Protein AF-A0A356QC57-F1 (afdb_monomer_lite)

pLDDT: mean 71.0, std 15.04, range [30.95, 92.44]

Secondary structure (DSSP, 8-state):
------SSSS-SSHHHHHHHHHHHHHHHHSS--HHHHHHHHHHHHHHHHHHHHHSS-HHHHHHHHHHHHHHHHHHHHHHHHHHHHHHHHHHHTT--SSPPSS--HHHHHHHHHHHHHHHHHHHHHHHHHHHHSPP-HHHHHHHHHHHHHHHHHHHHHHHHHHHHHT-SGGGHHHHHHHHHHHHHHHHHHHHHHHHHHHHTSHHHHHHH-HHHHHHHHHHHHHHHHHHHHHHHHHHHHHHHHHHH---HHHHHT--HHHHHHHHHHHTTHHHHHHHHHHHHHHHHHSTT--TTHHHHHHHHHHHHHHHHHHHHHHHHHHT-

Sequence (320 aa):
EAAEEDGVVRQGLLGALADTLTDIGEQAQAGDSPIDEWSRQLVQGADDLRALHDGADQGEVIRAVADGAVLAFVWSALLVVMIAFGRLVATRRHWPLDLPRDPKAWLLAVHFLRRMLPWTLSFAITLGIGQILPYSPGRAVVLVVAYICLCGRALSVVFETVIAFFSRGHRFPAVQVLQHKALRGLFVIGALIALGDAVNSTRLVELLGAELSGLVSVLANMLAALLSARFIFKFKRPIRHLICNRPYKQRRDASAAVEMIRTLGGLWHIPALLMVGGSLLAIFITVGDVGTALARSIVSASLLVLTLVVTGLLRRQAER

Radius of gyration: 24.11 Å; chains: 1; bounding box: 47×68×71 Å

Foldseek 3Di:
DDDDDDPPPPCPDVVVVVVVVVVLVVLPVVPDPLVVVVVVLVVVLVVLVVCLVVVDDPVLVVVLQVVLVVLLVQLVVQLVVLLVVLVVVCVVVVPPPDQPLDHDLVNLVVVLCSQLVSLVVSLVVSVVVCVVDDDGPSSLVNNLQSQLQSQLSNQLSVVLSVLSVLSHDPLVVLSVVCNVPVSVLSSLLRSLQSQLVSLCDPVNCVVRPLSNSLVSSLVSNLVSLVSQLVSLVVSLVSQLCSQQPDDPVCVVPDDPVNVVSNVCSNVVSVVSNVVSVVSNVCSSSVRRDPPPPVVVVVVVVVVVVVVVVVVVVVVVVVVD

Structure (mmCIF, N/CA/C/O backbone):
data_AF-A0A356QC57-F1
#
_entry.id   AF-A0A356QC57-F1
#
loop_
_atom_site.group_PDB
_atom_site.id
_atom_site.type_symbol
_atom_site.label_atom_id
_atom_site.label_alt_id
_atom_site.label_comp_id
_atom_site.label_asym_id
_atom_site.label_entity_id
_atom_site.label_seq_id
_atom_site.pdbx_PDB_ins_code
_atom_site.Cartn_x
_atom_site.Cartn_y
_atom_site.Cartn_z
_atom_site.occupancy
_atom_site.B_iso_or_equiv
_atom_site.auth_seq_id
_atom_site.auth_comp_id
_atom_site.auth_asym_id
_atom_site.auth_atom_id
_atom_site.pdbx_PDB_model_num
ATOM 1 N N . GLU A 1 1 ? 18.806 39.344 41.991 1.00 33.72 1 GLU A N 1
ATOM 2 C CA . GLU A 1 1 ? 19.627 38.683 40.964 1.00 33.72 1 GLU A CA 1
ATOM 3 C C . GLU A 1 1 ? 18.835 37.485 40.465 1.00 33.72 1 GLU A C 1
ATOM 5 O O . GLU A 1 1 ? 18.778 36.456 41.121 1.00 33.72 1 GLU A O 1
ATOM 10 N N . ALA A 1 2 ? 18.025 37.726 39.438 1.00 35.88 2 ALA A N 1
ATOM 11 C CA . ALA A 1 2 ? 17.086 36.774 38.863 1.00 35.88 2 ALA A CA 1
ATOM 12 C C . ALA A 1 2 ? 16.853 37.199 37.412 1.00 35.88 2 ALA A C 1
ATOM 14 O O . ALA A 1 2 ? 16.363 38.308 37.209 1.00 35.88 2 ALA A O 1
ATOM 15 N N . ALA A 1 3 ? 17.254 36.345 36.467 1.00 34.06 3 ALA A N 1
ATOM 16 C CA . ALA A 1 3 ? 16.754 36.189 35.095 1.00 34.06 3 ALA A CA 1
ATOM 17 C C . ALA A 1 3 ? 17.885 35.642 34.210 1.00 34.06 3 ALA A C 1
ATOM 19 O O . ALA A 1 3 ? 18.819 36.380 33.932 1.00 34.06 3 ALA A O 1
ATOM 20 N N . GLU A 1 4 ? 17.788 34.371 33.804 1.00 32.09 4 GLU A N 1
ATOM 21 C CA . GLU A 1 4 ? 18.109 33.863 32.453 1.00 32.09 4 GLU A CA 1
ATOM 22 C C . GLU A 1 4 ? 18.064 32.323 32.440 1.00 32.09 4 GLU A C 1
ATOM 24 O O . GLU A 1 4 ? 19.074 31.638 32.357 1.00 32.09 4 GLU A O 1
ATOM 29 N N . GLU A 1 5 ? 16.855 31.764 32.505 1.00 34.06 5 GLU A N 1
ATOM 30 C CA . GLU A 1 5 ? 16.578 30.391 32.063 1.00 34.06 5 GLU A CA 1
ATOM 31 C C . GLU A 1 5 ? 15.194 30.372 31.400 1.00 34.06 5 GLU A C 1
ATOM 33 O O . GLU A 1 5 ? 14.209 29.990 32.017 1.00 34.06 5 GLU A O 1
ATOM 38 N N . ASP A 1 6 ? 15.089 30.850 30.155 1.00 31.41 6 ASP A N 1
ATOM 39 C CA . ASP A 1 6 ? 13.831 30.746 29.388 1.00 31.41 6 ASP A CA 1
ATOM 40 C C . ASP A 1 6 ? 14.042 30.640 27.858 1.00 31.41 6 ASP A C 1
ATOM 42 O O . ASP A 1 6 ? 13.207 31.041 27.048 1.00 31.41 6 ASP A O 1
ATOM 46 N N . GLY A 1 7 ? 15.183 30.084 27.430 1.00 30.95 7 GLY A N 1
ATOM 47 C CA . GLY A 1 7 ? 15.612 30.119 26.025 1.00 30.95 7 GLY A CA 1
ATOM 48 C C . GLY A 1 7 ? 15.340 28.886 25.149 1.00 30.95 7 GLY A C 1
ATOM 49 O O . GLY A 1 7 ? 15.559 28.975 23.947 1.00 30.95 7 GLY A O 1
ATOM 50 N N . VAL A 1 8 ? 14.912 27.727 25.676 1.00 38.19 8 VAL A N 1
ATOM 51 C CA . VAL A 1 8 ? 15.140 26.447 24.943 1.00 38.19 8 VAL A CA 1
ATOM 52 C C . VAL A 1 8 ? 13.885 25.622 24.586 1.00 38.19 8 VAL A C 1
ATOM 54 O O . VAL A 1 8 ? 13.999 24.611 23.903 1.00 38.19 8 VAL A O 1
ATOM 57 N N . VAL A 1 9 ? 12.651 26.023 24.930 1.00 39.28 9 VAL A N 1
ATOM 58 C CA . VAL A 1 9 ? 11.489 25.090 24.821 1.00 39.28 9 VAL A CA 1
ATOM 59 C C . VAL A 1 9 ? 10.406 25.464 23.784 1.00 39.28 9 VAL A C 1
ATOM 61 O O . VAL A 1 9 ? 9.376 24.803 23.703 1.00 39.28 9 VAL A O 1
ATOM 64 N N . ARG A 1 10 ? 10.603 26.456 22.901 1.00 38.78 10 ARG A N 1
ATOM 65 C CA . ARG A 1 10 ? 9.573 26.838 21.891 1.00 38.78 10 ARG A CA 1
ATOM 66 C C . ARG A 1 10 ? 9.891 26.544 20.420 1.00 38.78 10 ARG A C 1
ATOM 68 O O . ARG A 1 10 ? 9.138 26.967 19.549 1.00 38.78 10 ARG A O 1
ATOM 75 N N . GLN A 1 11 ? 10.915 25.744 20.131 1.00 46.66 11 GLN A N 1
ATOM 76 C CA . GLN A 1 11 ? 11.303 25.370 18.762 1.00 46.66 11 GLN A CA 1
ATOM 77 C C . GLN A 1 11 ? 11.049 23.881 18.472 1.00 46.66 11 GLN A C 1
ATOM 79 O O . GLN A 1 11 ? 11.920 23.144 18.026 1.00 46.66 11 GLN A O 1
ATOM 84 N N . GLY A 1 12 ? 9.841 23.401 18.764 1.00 51.66 12 GLY A N 1
ATOM 85 C CA . GLY A 1 12 ? 9.441 22.022 18.487 1.00 51.66 12 GLY A CA 1
ATOM 86 C C . GLY A 1 12 ? 8.056 22.005 17.862 1.00 51.66 12 GLY A C 1
ATOM 87 O O . GLY A 1 12 ? 7.113 22.522 18.450 1.00 51.66 12 GLY A O 1
ATOM 88 N N . LEU A 1 13 ? 7.927 21.430 16.668 1.00 42.91 13 LEU A N 1
ATOM 89 C CA . LEU A 1 13 ? 6.698 21.292 15.867 1.00 42.91 13 LEU A CA 1
ATOM 90 C C . LEU A 1 13 ? 6.152 22.567 15.207 1.00 42.91 13 LEU A C 1
ATOM 92 O O . LEU A 1 13 ? 5.930 22.529 14.004 1.00 42.91 13 LEU A O 1
ATOM 96 N N . LEU A 1 14 ? 5.955 23.683 15.915 1.00 43.06 14 LEU A N 1
ATOM 97 C CA . LEU A 1 14 ? 5.419 24.901 15.276 1.00 43.06 14 LEU A CA 1
ATOM 98 C C . LEU A 1 14 ? 6.465 25.643 14.438 1.00 43.06 14 LEU A C 1
ATOM 100 O O . LEU A 1 14 ? 6.129 26.117 13.361 1.00 43.06 14 LEU A O 1
ATOM 104 N N . GLY A 1 15 ? 7.726 25.665 14.881 1.00 47.19 15 GLY A N 1
ATOM 105 C CA . GLY A 1 15 ? 8.843 26.176 14.077 1.00 47.19 15 GLY A CA 1
ATOM 106 C C . GLY A 1 15 ? 9.101 25.313 12.840 1.00 47.19 15 GLY A C 1
ATOM 107 O O . GLY A 1 15 ? 9.235 25.840 11.752 1.00 47.19 15 GLY A O 1
ATOM 108 N N . ALA A 1 16 ? 9.027 23.984 12.979 1.00 55.81 16 ALA A N 1
ATOM 109 C CA . ALA A 1 16 ? 9.169 23.071 11.843 1.00 55.81 16 ALA A CA 1
ATOM 110 C C . ALA A 1 16 ? 8.008 23.196 10.838 1.00 55.81 16 ALA A C 1
ATOM 112 O O . ALA A 1 16 ? 8.230 23.107 9.639 1.00 55.81 16 ALA A O 1
ATOM 113 N N . LEU A 1 17 ? 6.775 23.429 11.311 1.00 39.28 17 LEU A N 1
ATOM 114 C CA . LEU A 1 17 ? 5.635 23.706 10.433 1.00 39.28 17 LEU A CA 1
ATOM 115 C C . LEU A 1 17 ? 5.740 25.090 9.777 1.00 39.28 17 LEU A C 1
ATOM 117 O O . LEU A 1 17 ? 5.430 25.213 8.598 1.00 39.28 17 LEU A O 1
ATOM 121 N N . ALA A 1 18 ? 6.194 26.113 10.505 1.00 53.28 18 ALA A N 1
ATOM 122 C CA . ALA A 1 18 ? 6.400 27.457 9.968 1.00 53.28 18 ALA A CA 1
ATOM 123 C C . ALA A 1 18 ? 7.516 27.489 8.917 1.00 53.28 18 ALA A C 1
ATOM 125 O O . ALA A 1 18 ? 7.313 28.088 7.866 1.00 53.28 18 ALA A O 1
ATOM 126 N N . ASP A 1 19 ? 8.622 26.779 9.142 1.00 51.16 19 ASP A N 1
ATOM 127 C CA . ASP A 1 19 ? 9.688 26.623 8.152 1.00 51.16 19 ASP A CA 1
ATOM 128 C C . ASP A 1 19 ? 9.159 25.890 6.920 1.00 51.16 19 ASP A C 1
ATOM 130 O O . ASP A 1 19 ? 9.299 26.409 5.824 1.00 51.16 19 ASP A O 1
ATOM 134 N N . THR A 1 20 ? 8.422 24.778 7.070 1.00 54.00 20 THR A N 1
ATOM 135 C CA . THR A 1 20 ? 7.829 24.099 5.899 1.00 54.00 20 THR A CA 1
ATOM 136 C C . THR A 1 20 ? 6.822 24.967 5.142 1.00 54.00 20 THR A C 1
ATOM 138 O O . THR A 1 20 ? 6.737 24.875 3.926 1.00 54.00 20 THR A O 1
ATOM 141 N N . LEU A 1 21 ? 6.054 25.816 5.832 1.00 50.16 21 LEU A N 1
ATOM 142 C CA . LEU A 1 21 ? 5.109 26.736 5.190 1.00 50.16 21 LEU A CA 1
ATOM 143 C C . LEU A 1 21 ? 5.824 27.904 4.499 1.00 50.16 21 LEU A C 1
ATOM 145 O O . LEU A 1 21 ? 5.321 28.404 3.496 1.00 50.16 21 LEU A O 1
ATOM 149 N N . THR A 1 22 ? 6.978 28.319 5.023 1.00 61.94 22 THR A N 1
ATOM 150 C CA . THR A 1 22 ? 7.818 29.379 4.451 1.00 61.94 22 THR A CA 1
ATOM 151 C C . THR A 1 22 ? 8.579 28.863 3.234 1.00 61.94 22 THR A C 1
ATOM 153 O O . THR A 1 22 ? 8.559 29.527 2.210 1.00 61.94 22 THR A O 1
ATOM 156 N N . ASP A 1 23 ? 9.115 27.643 3.287 1.00 53.03 23 ASP A N 1
ATOM 157 C CA . ASP A 1 23 ? 9.795 26.967 2.170 1.00 53.03 23 ASP A CA 1
ATOM 158 C C . ASP A 1 23 ? 8.828 26.725 0.991 1.00 53.03 23 ASP A C 1
ATOM 160 O O . ASP A 1 23 ? 9.143 26.977 -0.171 1.00 53.03 23 ASP A O 1
ATOM 164 N N . ILE A 1 24 ? 7.580 26.336 1.302 1.00 52.41 24 ILE A N 1
ATOM 165 C CA . ILE A 1 24 ? 6.477 26.241 0.328 1.00 52.41 24 ILE A CA 1
ATOM 166 C C . ILE A 1 24 ? 6.131 27.621 -0.259 1.00 52.41 24 ILE A C 1
ATOM 168 O O . ILE A 1 24 ? 5.797 27.727 -1.441 1.00 52.41 24 ILE A O 1
ATOM 172 N N . GLY A 1 25 ? 6.187 28.674 0.561 1.00 53.84 25 GLY A N 1
ATOM 173 C CA . GLY A 1 25 ? 5.954 30.054 0.140 1.00 53.84 25 GLY A CA 1
ATOM 174 C C . GLY A 1 25 ? 7.055 30.584 -0.779 1.00 53.84 25 GLY A C 1
ATOM 175 O O . GLY A 1 25 ? 6.743 31.163 -1.815 1.00 53.84 25 GLY A O 1
ATOM 176 N N . GLU A 1 26 ? 8.322 30.332 -0.450 1.00 58.12 26 GLU A N 1
ATOM 177 C CA . GLU A 1 26 ? 9.484 30.741 -1.244 1.00 58.12 26 GLU A CA 1
ATOM 178 C C . GLU A 1 26 ? 9.567 29.976 -2.571 1.00 58.12 26 GLU A C 1
ATOM 180 O O . GLU A 1 26 ? 9.798 30.600 -3.606 1.00 58.12 26 GLU A O 1
ATOM 185 N N . GLN A 1 27 ? 9.267 28.670 -2.596 1.00 51.53 27 GLN A N 1
ATOM 186 C CA . GLN A 1 27 ? 9.167 27.902 -3.848 1.00 51.53 27 GLN A CA 1
ATOM 187 C C . GLN A 1 27 ? 8.028 28.387 -4.750 1.00 51.53 27 GLN A C 1
ATOM 189 O O . GLN A 1 27 ? 8.195 28.455 -5.965 1.00 51.53 27 GLN A O 1
ATOM 194 N N . ALA A 1 28 ? 6.893 28.798 -4.178 1.00 52.28 28 ALA A N 1
ATOM 195 C CA . ALA A 1 28 ? 5.810 29.415 -4.944 1.00 52.28 28 ALA A CA 1
ATOM 196 C C . ALA A 1 28 ? 6.172 30.815 -5.484 1.00 52.28 28 ALA A C 1
ATOM 198 O O . ALA A 1 28 ? 5.536 31.297 -6.423 1.00 52.28 28 ALA A O 1
ATOM 199 N N . GLN A 1 29 ? 7.179 31.471 -4.899 1.00 51.25 29 GLN A N 1
ATOM 200 C CA . GLN A 1 29 ? 7.614 32.829 -5.232 1.00 51.25 29 GLN A CA 1
ATOM 201 C C . GLN A 1 29 ? 8.870 32.860 -6.128 1.00 51.25 29 GLN A C 1
ATOM 203 O O . GLN A 1 29 ? 9.184 33.910 -6.687 1.00 51.25 29 GLN A O 1
ATOM 208 N N . ALA A 1 30 ? 9.539 31.713 -6.322 1.00 53.69 30 ALA A N 1
ATOM 209 C CA . ALA A 1 30 ? 10.764 31.547 -7.112 1.00 53.69 30 ALA A CA 1
ATOM 210 C C . ALA A 1 30 ? 10.579 31.619 -8.645 1.00 53.69 30 ALA A C 1
ATOM 212 O O . ALA A 1 30 ? 11.561 31.603 -9.381 1.00 53.69 30 ALA A O 1
ATOM 213 N N . GLY A 1 31 ? 9.353 31.781 -9.147 1.00 46.59 31 GLY A N 1
ATOM 214 C CA . GLY A 1 31 ? 9.113 32.274 -10.509 1.00 46.59 31 GLY A CA 1
ATOM 215 C C . GLY A 1 31 ? 9.189 31.261 -11.657 1.00 46.59 31 GLY A C 1
ATOM 216 O O . GLY A 1 31 ? 8.798 31.634 -12.760 1.00 46.59 31 GLY A O 1
ATOM 217 N N . ASP A 1 32 ? 9.584 30.004 -11.430 1.00 55.75 32 ASP A N 1
ATOM 218 C CA . ASP A 1 32 ? 9.266 28.919 -12.369 1.00 55.75 32 ASP A CA 1
ATOM 219 C C . ASP A 1 32 ? 7.840 28.442 -12.083 1.00 55.75 32 ASP A C 1
ATOM 221 O O . ASP A 1 32 ? 7.506 28.017 -10.975 1.00 55.75 32 ASP A O 1
ATOM 225 N N . SER A 1 33 ? 6.952 28.580 -13.067 1.00 60.19 33 SER A N 1
ATOM 226 C CA . SER A 1 33 ? 5.564 28.168 -12.900 1.00 60.19 33 SER A CA 1
ATOM 227 C C . SER A 1 33 ? 5.519 26.649 -12.705 1.00 60.19 33 SER A C 1
ATOM 229 O O . SER A 1 33 ? 6.011 25.924 -13.571 1.00 60.19 33 SER A O 1
ATOM 231 N N . PRO A 1 34 ? 4.867 26.124 -11.648 1.00 64.19 34 PRO A N 1
ATOM 232 C CA . PRO A 1 34 ? 4.708 24.681 -11.465 1.00 64.19 34 PRO A CA 1
ATOM 233 C C . PRO A 1 34 ? 4.130 23.990 -12.708 1.00 64.19 34 PRO A C 1
ATOM 235 O O . PRO A 1 34 ? 4.444 22.840 -12.988 1.00 64.19 34 PRO A O 1
ATOM 238 N N . ILE A 1 35 ? 3.312 24.701 -13.496 1.00 66.81 35 ILE A N 1
ATOM 239 C CA . ILE A 1 35 ? 2.723 24.173 -14.732 1.00 66.81 35 ILE A CA 1
ATOM 240 C C . ILE A 1 35 ? 3.764 23.894 -15.828 1.00 66.81 35 ILE A C 1
ATOM 242 O O . ILE A 1 35 ? 3.588 22.951 -16.601 1.00 66.81 35 ILE A O 1
ATOM 246 N N . ASP A 1 36 ? 4.836 24.685 -15.883 1.00 69.44 36 ASP A N 1
ATOM 247 C CA . ASP A 1 36 ? 5.878 24.569 -16.902 1.00 69.44 36 ASP A CA 1
ATOM 248 C C . ASP A 1 36 ? 6.776 23.371 -16.593 1.00 69.44 36 ASP A C 1
ATOM 250 O O . ASP A 1 36 ? 7.099 22.592 -17.492 1.00 69.44 36 ASP A O 1
ATOM 254 N N . GLU A 1 37 ? 7.065 23.143 -15.311 1.00 68.94 37 GLU A N 1
ATOM 255 C CA . GLU A 1 37 ? 7.805 21.966 -14.860 1.00 68.94 37 GLU A CA 1
ATOM 256 C C . GLU A 1 37 ? 6.998 20.676 -15.075 1.00 68.94 37 GLU A C 1
ATOM 258 O O . GLU A 1 37 ? 7.519 19.695 -15.599 1.00 68.94 37 GLU A O 1
ATOM 263 N N . TRP A 1 38 ? 5.686 20.691 -14.810 1.00 75.19 38 TRP A N 1
ATOM 264 C CA . TRP A 1 38 ? 4.795 19.574 -15.153 1.00 75.19 38 TRP A CA 1
ATOM 265 C C . TRP A 1 38 ? 4.764 19.284 -16.658 1.00 75.19 38 TRP A C 1
ATOM 267 O O . TRP A 1 38 ? 4.788 18.122 -17.067 1.00 75.19 38 TRP A O 1
ATOM 277 N N . SER A 1 39 ? 4.710 20.326 -17.491 1.00 76.56 39 SER A N 1
ATOM 278 C CA . SER A 1 39 ? 4.770 20.183 -18.947 1.00 76.56 39 SER A CA 1
ATOM 279 C C . SER A 1 39 ? 6.096 19.561 -19.383 1.00 76.56 39 SER A C 1
ATOM 281 O O . SER A 1 39 ? 6.105 18.627 -20.186 1.00 76.56 39 SER A O 1
ATOM 283 N N . ARG A 1 40 ? 7.216 20.042 -18.834 1.00 78.06 40 ARG A N 1
ATOM 284 C CA . ARG A 1 40 ? 8.549 19.505 -19.115 1.00 78.06 40 ARG A CA 1
ATOM 285 C C . ARG A 1 40 ? 8.654 18.039 -18.703 1.00 78.06 40 ARG A C 1
ATOM 287 O O . ARG A 1 40 ? 9.034 17.224 -19.542 1.00 78.06 40 ARG A O 1
ATOM 294 N N . GLN A 1 41 ? 8.251 17.701 -17.481 1.00 77.62 41 GLN A N 1
ATOM 295 C CA . GLN A 1 41 ? 8.322 16.337 -16.967 1.00 77.62 41 GLN A CA 1
ATOM 296 C C . GLN A 1 41 ? 7.472 15.379 -17.811 1.00 77.62 41 GLN A C 1
ATOM 298 O O . GLN A 1 41 ? 7.931 14.297 -18.164 1.00 77.62 41 GLN A O 1
ATOM 303 N N . LEU A 1 42 ? 6.262 15.793 -18.213 1.00 81.94 42 LEU A N 1
ATOM 304 C CA . LEU A 1 42 ? 5.385 15.010 -19.093 1.00 81.94 42 LEU A CA 1
ATOM 305 C C . LEU A 1 42 ? 5.993 14.763 -20.477 1.00 81.94 42 LEU A C 1
ATOM 307 O O . LEU A 1 42 ? 5.875 13.653 -20.998 1.00 81.94 42 LEU A O 1
ATOM 311 N N . VAL A 1 43 ? 6.618 15.777 -21.081 1.00 84.56 43 VAL A N 1
ATOM 312 C CA . VAL A 1 43 ? 7.271 15.641 -22.391 1.00 84.56 43 VAL A CA 1
ATOM 313 C C . VAL A 1 43 ? 8.491 14.727 -22.284 1.00 84.56 43 VAL A C 1
ATOM 315 O O . VAL A 1 43 ? 8.597 13.776 -23.053 1.00 84.56 43 VAL A O 1
ATOM 318 N N . GLN A 1 44 ? 9.354 14.952 -21.293 1.00 83.12 44 GLN A N 1
ATOM 319 C CA . GLN A 1 44 ? 10.563 14.152 -21.087 1.00 83.12 44 GLN A CA 1
ATOM 320 C C . GLN A 1 44 ? 10.238 12.695 -20.752 1.00 83.12 44 GLN A C 1
ATOM 322 O O . GLN A 1 44 ? 10.782 11.789 -21.373 1.00 83.12 44 GLN A O 1
ATOM 327 N N . GLY A 1 45 ? 9.281 12.442 -19.856 1.00 78.44 45 GLY A N 1
ATOM 328 C CA . GLY A 1 45 ? 8.844 11.079 -19.559 1.00 78.44 45 GLY A CA 1
ATOM 329 C C . GLY A 1 45 ? 8.169 10.384 -20.750 1.00 78.44 45 GLY A C 1
ATOM 330 O O . GLY A 1 45 ? 8.272 9.165 -20.891 1.00 78.44 45 GLY A O 1
ATOM 331 N N . ALA A 1 46 ? 7.502 11.130 -21.641 1.00 80.38 46 ALA A N 1
ATOM 332 C CA . ALA A 1 46 ? 6.973 10.570 -22.885 1.00 80.38 46 ALA A CA 1
ATOM 333 C C . ALA A 1 46 ? 8.088 10.197 -23.874 1.00 80.38 46 ALA A C 1
ATOM 335 O O . ALA A 1 46 ? 7.963 9.189 -24.572 1.00 80.38 46 ALA A O 1
ATOM 336 N N . ASP A 1 47 ? 9.166 10.977 -23.924 1.00 83.19 47 ASP A N 1
ATOM 337 C CA . ASP A 1 47 ? 10.333 10.683 -24.753 1.00 83.19 47 ASP A CA 1
ATOM 338 C C . ASP A 1 47 ? 11.145 9.502 -24.194 1.00 83.19 47 ASP A C 1
ATOM 340 O O . ASP A 1 47 ? 11.504 8.615 -24.969 1.00 83.19 47 ASP A O 1
ATOM 344 N N . ASP A 1 48 ? 11.311 9.392 -22.871 1.00 81.06 48 ASP A N 1
ATOM 345 C CA . ASP A 1 48 ? 11.896 8.214 -22.205 1.00 81.06 48 ASP A CA 1
ATOM 346 C C . ASP A 1 48 ? 11.103 6.935 -22.527 1.00 81.06 48 ASP A C 1
ATOM 348 O O . ASP A 1 48 ? 11.674 5.895 -22.864 1.00 81.06 48 ASP A O 1
ATOM 352 N N . LEU A 1 49 ? 9.766 7.009 -22.492 1.00 81.25 49 LEU A N 1
ATOM 353 C CA . LEU A 1 49 ? 8.897 5.880 -22.832 1.00 81.25 49 LEU A CA 1
ATOM 354 C C . LEU A 1 49 ? 9.032 5.460 -24.305 1.00 81.25 49 LEU A C 1
ATOM 356 O O . LEU A 1 49 ? 8.988 4.266 -24.608 1.00 81.25 49 LEU A O 1
ATOM 360 N N . ARG A 1 50 ? 9.189 6.423 -25.222 1.00 81.69 50 ARG A N 1
ATOM 361 C CA . ARG A 1 50 ? 9.431 6.145 -26.647 1.00 81.69 50 ARG A CA 1
ATOM 362 C C . ARG A 1 50 ? 10.807 5.532 -26.862 1.00 81.69 50 ARG A C 1
ATOM 364 O O . ARG A 1 50 ? 10.901 4.522 -27.545 1.00 81.69 50 ARG A O 1
ATOM 371 N N . ALA A 1 51 ? 11.841 6.066 -26.219 1.00 79.94 51 ALA A N 1
ATOM 372 C CA . ALA A 1 51 ? 13.193 5.522 -26.294 1.00 79.94 51 ALA A CA 1
ATOM 373 C C . ALA A 1 51 ? 13.256 4.070 -25.787 1.00 79.94 51 ALA A C 1
ATOM 375 O O . ALA A 1 51 ? 13.897 3.223 -26.410 1.00 79.94 51 ALA A O 1
ATOM 376 N N . LEU A 1 52 ? 12.530 3.757 -24.708 1.00 77.25 52 LEU A N 1
ATOM 377 C CA . LEU A 1 52 ? 12.369 2.388 -24.210 1.00 77.25 52 LEU A CA 1
ATOM 378 C C . LEU A 1 52 ? 11.632 1.475 -25.193 1.00 77.25 52 LEU A C 1
ATOM 380 O O . LEU A 1 52 ? 11.933 0.287 -25.257 1.00 77.25 52 LEU A O 1
ATOM 384 N N . HIS A 1 53 ? 10.661 1.999 -25.942 1.00 78.44 53 HIS A N 1
ATOM 385 C CA . HIS A 1 53 ? 9.934 1.228 -26.948 1.00 78.44 53 HIS A CA 1
ATOM 386 C C . HIS A 1 53 ? 10.779 0.964 -28.200 1.00 78.44 53 HIS A C 1
ATOM 388 O O . HIS A 1 53 ? 10.792 -0.159 -28.697 1.00 78.44 53 HIS A O 1
ATOM 394 N N . ASP A 1 54 ? 11.505 1.977 -28.674 1.00 78.94 54 ASP A N 1
ATOM 395 C CA . ASP A 1 54 ? 12.280 1.929 -29.916 1.00 78.94 54 ASP A CA 1
ATOM 396 C C . ASP A 1 54 ? 13.612 1.178 -29.752 1.00 78.94 54 ASP A C 1
ATOM 398 O O . ASP A 1 54 ? 14.095 0.548 -30.692 1.00 78.94 54 ASP A O 1
ATOM 402 N N . GLY A 1 55 ? 14.214 1.223 -28.557 1.00 66.06 55 GLY A N 1
ATOM 403 C CA . GLY A 1 55 ? 15.465 0.528 -28.240 1.00 66.06 55 GLY A CA 1
ATOM 404 C C . GLY A 1 55 ? 15.296 -0.940 -27.838 1.00 66.06 55 GLY A C 1
ATOM 405 O O . GLY A 1 55 ? 16.289 -1.663 -27.752 1.00 66.06 55 GLY A O 1
ATOM 406 N N . ALA A 1 56 ? 14.069 -1.393 -27.578 1.00 69.94 56 ALA A N 1
ATOM 407 C CA . ALA A 1 56 ? 13.820 -2.750 -27.117 1.00 69.94 56 ALA A CA 1
ATOM 408 C C . ALA A 1 56 ? 13.646 -3.712 -28.299 1.00 69.94 56 ALA A C 1
ATOM 410 O O . ALA A 1 56 ? 12.626 -3.698 -28.990 1.00 69.94 56 ALA A O 1
ATOM 411 N N . ASP A 1 57 ? 14.626 -4.597 -28.505 1.00 77.50 57 ASP A N 1
ATOM 412 C CA . ASP A 1 57 ? 14.492 -5.669 -29.488 1.00 77.50 57 ASP A CA 1
ATOM 413 C C . ASP A 1 57 ? 13.286 -6.553 -29.135 1.00 77.50 57 ASP A C 1
ATOM 415 O O . ASP A 1 57 ? 13.105 -6.989 -27.991 1.00 77.50 57 ASP A O 1
ATOM 419 N N . GLN A 1 58 ? 12.441 -6.838 -30.126 1.00 75.00 58 GLN A N 1
ATOM 420 C CA . GLN A 1 58 ? 11.179 -7.546 -29.919 1.00 75.00 58 GLN A CA 1
ATOM 421 C C . GLN A 1 58 ? 11.416 -8.933 -29.292 1.00 75.00 58 GLN A C 1
ATOM 423 O O . GLN A 1 58 ? 10.608 -9.401 -28.485 1.00 75.00 58 GLN A O 1
ATOM 428 N N . GLY A 1 59 ? 12.553 -9.570 -29.602 1.00 75.62 59 GLY A N 1
ATOM 429 C CA . GLY A 1 59 ? 12.978 -10.830 -28.991 1.00 75.62 59 GLY A CA 1
ATOM 430 C C . GLY A 1 59 ? 13.315 -10.712 -27.500 1.00 75.62 59 GLY A C 1
ATOM 431 O O . GLY A 1 59 ? 12.946 -11.588 -26.713 1.00 75.62 59 GLY A O 1
ATOM 432 N N . GLU A 1 60 ? 13.958 -9.620 -27.088 1.00 80.12 60 GLU A N 1
ATOM 433 C CA . GLU A 1 60 ? 14.316 -9.357 -25.693 1.00 80.12 60 GLU A CA 1
ATOM 434 C C . GLU A 1 60 ? 13.080 -9.025 -24.845 1.00 80.12 60 GLU A C 1
ATOM 436 O O . GLU A 1 60 ? 12.924 -9.572 -23.750 1.00 80.12 60 GLU A O 1
ATOM 441 N N . VAL A 1 61 ? 12.135 -8.244 -25.385 1.00 80.06 61 VAL A N 1
ATOM 442 C CA . VAL A 1 61 ? 10.848 -7.957 -24.726 1.00 80.06 61 VAL A CA 1
ATOM 443 C C . VAL A 1 61 ? 10.042 -9.234 -24.519 1.00 80.06 61 VAL A C 1
ATOM 445 O O . VAL A 1 61 ? 9.556 -9.484 -23.416 1.00 80.06 61 VAL A O 1
ATOM 448 N N . ILE A 1 62 ? 9.915 -10.077 -25.548 1.00 83.06 62 ILE A N 1
ATOM 449 C CA . ILE A 1 62 ? 9.171 -11.341 -25.443 1.00 83.06 62 ILE A CA 1
ATOM 450 C C . ILE A 1 62 ? 9.811 -12.250 -24.392 1.00 83.06 62 ILE A C 1
ATOM 452 O O . ILE A 1 62 ? 9.100 -12.844 -23.579 1.00 83.06 62 ILE A O 1
ATOM 456 N N . ARG A 1 63 ? 11.145 -12.331 -24.359 1.00 83.88 63 ARG A N 1
ATOM 457 C CA . ARG A 1 63 ? 11.867 -13.123 -23.360 1.00 83.88 63 ARG A CA 1
ATOM 458 C C . ARG A 1 63 ? 11.685 -12.568 -21.948 1.00 83.88 63 ARG A C 1
ATOM 460 O O . ARG A 1 63 ? 11.420 -13.343 -21.033 1.00 83.88 63 ARG A O 1
ATOM 467 N N . ALA A 1 64 ? 11.759 -11.252 -21.768 1.00 83.75 64 ALA A N 1
ATOM 468 C CA . ALA A 1 64 ? 11.504 -10.600 -20.486 1.00 83.75 64 ALA A CA 1
ATOM 469 C C . ALA A 1 64 ? 10.064 -10.836 -20.004 1.00 83.75 64 ALA A C 1
ATOM 471 O O . ALA A 1 64 ? 9.845 -11.174 -18.839 1.00 83.75 64 ALA A O 1
ATOM 472 N N . VAL A 1 65 ? 9.080 -10.720 -20.898 1.00 86.12 65 VAL A N 1
ATOM 473 C CA . VAL A 1 65 ? 7.669 -10.996 -20.597 1.00 86.12 65 VAL A CA 1
ATOM 474 C C . VAL A 1 65 ? 7.464 -12.468 -20.247 1.00 86.12 65 VAL A C 1
ATOM 476 O O . VAL A 1 65 ? 6.750 -12.757 -19.291 1.00 86.12 65 VAL A O 1
ATOM 479 N N . ALA A 1 66 ? 8.105 -13.399 -20.958 1.00 86.69 66 ALA A N 1
ATOM 480 C CA . ALA A 1 66 ? 8.027 -14.827 -20.663 1.00 86.69 66 ALA A CA 1
ATOM 481 C C . ALA A 1 66 ? 8.656 -15.167 -19.299 1.00 86.69 66 ALA A C 1
ATOM 483 O O . ALA A 1 66 ? 8.007 -15.812 -18.473 1.00 86.69 66 ALA A O 1
ATOM 484 N N . ASP A 1 67 ? 9.868 -14.674 -19.021 1.00 86.69 67 ASP A N 1
ATOM 485 C CA . ASP A 1 67 ? 10.544 -14.822 -17.724 1.00 86.69 67 ASP A CA 1
ATOM 486 C C . ASP A 1 67 ? 9.683 -14.266 -16.578 1.00 86.69 67 ASP A C 1
ATOM 488 O O . ASP A 1 67 ? 9.533 -14.895 -15.524 1.00 86.69 67 ASP A O 1
ATOM 492 N N . GLY A 1 68 ? 9.090 -13.087 -16.792 1.00 86.31 68 GLY A N 1
ATOM 493 C CA . GLY A 1 68 ? 8.160 -12.463 -15.858 1.00 86.31 68 GLY A CA 1
ATOM 494 C C . GLY A 1 68 ? 6.889 -13.293 -15.670 1.00 86.31 68 GLY A C 1
ATOM 495 O O . GLY A 1 68 ? 6.488 -13.564 -14.542 1.00 86.31 68 GLY A O 1
ATOM 496 N N . ALA A 1 69 ? 6.271 -13.770 -16.748 1.00 89.88 69 ALA A N 1
ATOM 497 C CA . ALA A 1 69 ? 5.050 -14.570 -16.688 1.0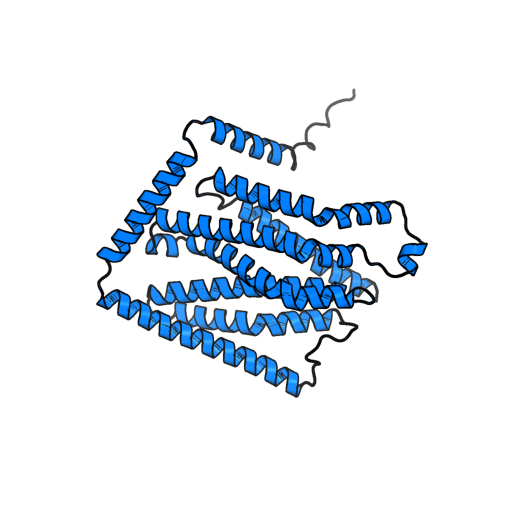0 89.88 69 ALA A CA 1
ATOM 498 C C . ALA A 1 69 ? 5.259 -15.879 -15.914 1.00 89.88 69 ALA A C 1
ATOM 500 O O . ALA A 1 69 ? 4.419 -16.242 -15.086 1.00 89.88 69 ALA A O 1
ATOM 501 N N . VAL A 1 70 ? 6.396 -16.552 -16.116 1.00 89.75 70 VAL A N 1
ATOM 502 C CA . VAL A 1 70 ? 6.761 -17.758 -15.360 1.00 89.75 70 VAL A CA 1
ATOM 503 C C . VAL A 1 70 ? 6.904 -17.433 -13.874 1.00 89.75 70 VAL A C 1
ATOM 505 O O . VAL A 1 70 ? 6.292 -18.109 -13.044 1.00 89.75 70 VAL A O 1
ATOM 508 N N . LEU A 1 71 ? 7.645 -16.380 -13.514 1.00 88.50 71 LEU A N 1
ATOM 509 C CA . LEU A 1 71 ? 7.815 -16.007 -12.108 1.00 88.50 71 LEU A CA 1
ATOM 510 C C . LEU A 1 71 ? 6.487 -15.577 -11.464 1.00 88.50 71 LEU A C 1
ATOM 512 O O . LEU A 1 71 ? 6.200 -15.960 -10.330 1.00 88.50 71 LEU A O 1
ATOM 516 N N . ALA A 1 72 ? 5.649 -14.835 -12.189 1.00 89.88 72 ALA A N 1
ATOM 517 C CA . ALA A 1 72 ? 4.329 -14.416 -11.732 1.00 89.88 72 ALA A CA 1
ATOM 518 C C . ALA A 1 72 ? 3.406 -15.617 -11.501 1.00 89.88 72 ALA A C 1
ATOM 520 O O . ALA A 1 72 ? 2.679 -15.654 -10.503 1.00 89.88 72 ALA A O 1
ATOM 521 N N . PHE A 1 73 ? 3.457 -16.614 -12.388 1.00 92.44 73 PHE A N 1
ATOM 522 C CA . PHE A 1 73 ? 2.720 -17.862 -12.234 1.00 92.44 73 PHE A CA 1
ATOM 523 C C . PHE A 1 73 ? 3.197 -18.639 -11.006 1.00 92.44 73 PHE A C 1
ATOM 525 O O . PHE A 1 73 ? 2.371 -19.034 -10.186 1.00 92.44 73 PHE A O 1
ATOM 532 N N . VAL A 1 74 ? 4.513 -18.794 -10.825 1.00 90.38 74 VAL A N 1
ATOM 533 C CA . VAL A 1 74 ? 5.103 -19.469 -9.657 1.00 90.38 74 VAL A CA 1
ATOM 534 C C . VAL A 1 74 ? 4.702 -18.768 -8.359 1.00 90.38 74 VAL A C 1
ATOM 536 O O . VAL A 1 74 ? 4.210 -19.422 -7.440 1.00 90.38 74 VAL A O 1
ATOM 539 N N . TRP A 1 75 ? 4.835 -17.442 -8.290 1.00 92.44 75 TRP A N 1
ATOM 540 C CA . TRP A 1 75 ? 4.431 -16.649 -7.127 1.00 92.44 75 TRP A CA 1
ATOM 541 C C . TRP A 1 75 ? 2.931 -16.774 -6.828 1.00 92.44 75 TRP A C 1
ATOM 543 O O . TRP A 1 75 ? 2.535 -16.992 -5.678 1.00 92.44 75 TRP A O 1
ATOM 553 N N . SER A 1 76 ? 2.085 -16.685 -7.858 1.00 90.25 76 SER A N 1
ATOM 554 C CA . SER A 1 76 ? 0.629 -16.804 -7.718 1.00 90.25 76 SER A CA 1
ATOM 555 C C . SER A 1 76 ? 0.221 -18.204 -7.263 1.00 90.25 76 SER A C 1
ATOM 557 O O . SER A 1 76 ? -0.586 -18.344 -6.343 1.00 90.25 76 SER A O 1
ATOM 559 N N . ALA A 1 77 ? 0.806 -19.247 -7.855 1.00 91.50 77 ALA A N 1
ATOM 560 C CA . ALA A 1 77 ? 0.575 -20.634 -7.469 1.00 91.50 77 ALA A CA 1
ATOM 561 C C . ALA A 1 77 ? 1.008 -20.875 -6.018 1.00 91.50 77 ALA A C 1
ATOM 563 O O . ALA A 1 77 ? 0.231 -21.409 -5.224 1.00 91.50 77 ALA A O 1
ATOM 564 N N . LEU A 1 78 ? 2.197 -20.401 -5.637 1.00 90.94 78 LEU A N 1
ATOM 565 C CA . LEU A 1 78 ? 2.701 -20.485 -4.270 1.00 90.94 78 LEU A CA 1
ATOM 566 C C . LEU A 1 78 ? 1.773 -19.769 -3.283 1.00 90.94 78 LEU A C 1
ATOM 568 O O . LEU A 1 78 ? 1.441 -20.316 -2.231 1.00 90.94 78 LEU A O 1
ATOM 572 N N . LEU A 1 79 ? 1.290 -18.577 -3.634 1.00 89.25 79 LEU A N 1
ATOM 573 C CA . LEU A 1 79 ? 0.340 -17.828 -2.818 1.00 89.25 79 LEU A CA 1
ATOM 574 C C . LEU A 1 79 ? -0.977 -18.598 -2.636 1.00 89.25 79 LEU A C 1
ATOM 576 O O . LEU A 1 79 ? -1.483 -18.695 -1.516 1.00 89.25 79 LEU A O 1
ATOM 580 N N . VAL A 1 80 ? -1.524 -19.173 -3.710 1.00 90.44 80 VAL A N 1
ATOM 581 C CA . VAL A 1 80 ? -2.753 -19.980 -3.665 1.00 90.44 80 VAL A CA 1
ATOM 582 C C . VAL A 1 80 ? -2.562 -21.215 -2.788 1.00 90.44 80 VAL A C 1
ATOM 584 O O . VAL A 1 80 ? -3.407 -21.474 -1.929 1.00 90.44 80 VAL A O 1
ATOM 587 N N . VAL A 1 81 ? -1.444 -21.930 -2.937 1.00 89.19 81 VAL A N 1
ATOM 588 C CA . VAL A 1 81 ? -1.098 -23.096 -2.110 1.00 89.19 81 VAL A CA 1
ATOM 589 C C . VAL A 1 81 ? -0.976 -22.699 -0.640 1.00 89.19 81 VAL A C 1
ATOM 591 O O . VAL A 1 81 ? -1.580 -23.342 0.218 1.00 89.19 81 VAL A O 1
ATOM 594 N N . MET A 1 82 ? -0.290 -21.598 -0.331 1.00 86.81 82 MET A N 1
ATOM 595 C CA . MET A 1 82 ? -0.146 -21.100 1.040 1.00 86.81 82 MET A CA 1
ATOM 596 C C . MET A 1 82 ? -1.485 -20.679 1.659 1.00 86.81 82 MET A C 1
ATOM 598 O O . MET A 1 82 ? -1.746 -20.942 2.837 1.00 86.81 82 MET A O 1
ATOM 602 N N . ILE A 1 83 ? -2.374 -20.064 0.876 1.00 85.50 83 ILE A N 1
ATOM 603 C CA . ILE A 1 83 ? -3.731 -19.727 1.322 1.00 85.50 83 ILE A CA 1
ATOM 604 C C . ILE A 1 83 ? -4.554 -21.002 1.543 1.00 85.50 83 ILE A C 1
ATOM 606 O O . ILE A 1 83 ? -5.253 -21.099 2.553 1.00 85.50 83 ILE A O 1
ATOM 610 N N . ALA A 1 84 ? -4.484 -21.976 0.634 1.00 84.50 84 ALA A N 1
ATOM 611 C CA . ALA A 1 84 ? -5.187 -23.251 0.749 1.00 84.50 84 ALA A CA 1
ATOM 612 C C . ALA A 1 84 ? -4.715 -24.039 1.978 1.00 84.50 84 ALA A C 1
ATOM 614 O O . ALA A 1 84 ? -5.544 -24.506 2.757 1.00 84.50 84 ALA A O 1
ATOM 615 N N . PHE A 1 85 ? -3.405 -24.081 2.222 1.00 83.88 85 PHE A N 1
ATOM 616 C CA . PHE A 1 85 ? -2.814 -24.648 3.430 1.00 83.88 85 PHE A CA 1
ATOM 617 C C . PHE A 1 85 ? -3.334 -23.937 4.687 1.00 83.88 85 PHE A C 1
ATOM 619 O O . PHE A 1 85 ? -3.832 -24.577 5.614 1.00 83.88 85 PHE A O 1
ATOM 626 N N . GLY A 1 86 ? -3.345 -22.600 4.685 1.00 79.69 86 GLY A N 1
ATOM 627 C CA . GLY A 1 86 ? -3.916 -21.800 5.770 1.00 79.69 86 GLY A CA 1
ATOM 628 C C . GLY A 1 86 ? -5.423 -22.014 5.988 1.00 79.69 86 GLY A C 1
ATOM 629 O O . GLY A 1 86 ? -5.912 -21.841 7.109 1.00 79.69 86 GLY A O 1
ATOM 630 N N . ARG A 1 87 ? -6.187 -22.393 4.953 1.00 78.12 87 ARG A N 1
ATOM 631 C CA . ARG A 1 87 ? -7.599 -22.804 5.078 1.00 78.12 87 ARG A CA 1
ATOM 632 C C . ARG A 1 87 ? -7.713 -24.209 5.662 1.00 78.12 87 ARG A C 1
ATOM 634 O O . ARG A 1 87 ? -8.420 -24.372 6.651 1.00 78.12 87 ARG A O 1
ATOM 641 N N . LEU A 1 88 ? -6.968 -25.172 5.124 1.00 77.69 88 LEU A N 1
ATOM 642 C CA . LEU A 1 88 ? -6.973 -26.569 5.560 1.00 77.69 88 LEU A CA 1
ATOM 643 C C . LEU A 1 88 ? -6.623 -26.708 7.046 1.00 77.69 88 LEU A C 1
ATOM 645 O O . LEU A 1 88 ? -7.328 -27.397 7.781 1.00 77.69 88 LEU A O 1
ATOM 649 N N . VAL A 1 89 ? -5.578 -26.011 7.507 1.00 77.06 89 VAL A N 1
ATOM 650 C CA . VAL A 1 89 ? -5.161 -26.014 8.919 1.00 77.06 89 VAL A CA 1
ATOM 651 C C . VAL A 1 89 ? -6.283 -25.524 9.836 1.00 77.06 89 VAL A C 1
ATOM 653 O O . VAL A 1 89 ? -6.483 -26.077 10.914 1.00 77.06 89 VAL A O 1
ATOM 656 N N . ALA A 1 90 ? -7.056 -24.524 9.417 1.00 70.00 90 ALA A N 1
ATOM 657 C CA . ALA A 1 90 ? -8.142 -24.005 10.241 1.00 70.00 90 ALA A CA 1
ATOM 658 C C . ALA A 1 90 ? -9.375 -24.896 10.256 1.00 70.00 90 ALA A C 1
ATOM 660 O O . ALA A 1 90 ? -9.990 -25.040 11.311 1.00 70.00 90 ALA A O 1
ATOM 661 N N . THR A 1 91 ? -9.699 -25.522 9.122 1.00 70.06 91 THR A N 1
ATOM 662 C CA . THR A 1 91 ? -10.760 -26.529 9.063 1.00 70.06 91 THR A CA 1
ATOM 663 C C . THR A 1 91 ? -10.410 -27.717 9.956 1.00 70.06 91 THR A C 1
ATOM 665 O O . THR A 1 91 ? -11.252 -28.162 10.727 1.00 70.06 91 THR A O 1
ATOM 668 N N . ARG A 1 92 ? -9.148 -28.177 9.941 1.00 71.75 92 ARG A N 1
ATOM 669 C CA . ARG A 1 92 ? -8.685 -29.270 10.814 1.00 71.75 92 ARG A CA 1
ATOM 670 C C . ARG A 1 92 ? -8.633 -28.903 12.297 1.00 71.75 92 ARG A C 1
ATOM 672 O O . ARG A 1 92 ? -8.771 -29.783 13.135 1.00 71.75 92 ARG A O 1
ATOM 679 N N . ARG A 1 93 ? -8.425 -27.628 12.637 1.00 66.56 93 ARG A N 1
ATOM 680 C CA . ARG A 1 93 ? -8.322 -27.164 14.033 1.00 66.56 93 ARG A CA 1
ATOM 681 C C . ARG A 1 93 ? -9.639 -26.617 14.599 1.00 66.56 93 ARG A C 1
ATOM 683 O O . ARG A 1 93 ? -9.618 -26.028 15.677 1.00 66.56 93 ARG A O 1
ATOM 690 N N . HIS A 1 94 ? -10.758 -26.796 13.882 1.00 59.41 94 HIS A N 1
ATOM 691 C CA . HIS A 1 94 ? -12.095 -26.281 14.223 1.00 59.41 94 HIS A CA 1
ATOM 692 C C . HIS A 1 94 ? -12.092 -24.797 14.621 1.00 59.41 94 HIS A C 1
ATOM 694 O O . HIS A 1 94 ? -12.820 -24.365 15.515 1.00 59.41 94 HIS A O 1
ATOM 700 N N . TRP A 1 95 ? -11.241 -23.995 13.979 1.00 60.59 95 TRP A N 1
ATOM 701 C CA . TRP A 1 95 ? -11.225 -22.559 14.222 1.00 60.59 95 TRP A CA 1
ATOM 702 C C . TRP A 1 95 ? -12.414 -21.922 13.500 1.00 60.59 95 TRP A C 1
ATOM 704 O O . TRP A 1 95 ? -12.552 -22.133 12.292 1.00 60.59 95 TRP A O 1
ATOM 714 N N . PRO A 1 96 ? -13.272 -21.155 14.197 1.00 55.53 96 PRO A N 1
ATOM 715 C CA . PRO A 1 96 ? -14.423 -20.528 13.564 1.00 55.53 96 PRO A CA 1
ATOM 716 C C . PRO A 1 96 ? -13.938 -19.601 12.439 1.00 55.53 96 PRO A C 1
ATOM 718 O O . PRO A 1 96 ? -13.067 -18.756 12.655 1.00 55.53 96 PRO A O 1
ATOM 721 N N . LEU A 1 97 ? -14.451 -19.813 11.219 1.00 53.34 97 LEU A N 1
ATOM 722 C CA . LEU A 1 97 ? -14.114 -18.993 10.048 1.00 53.34 97 LEU A CA 1
ATOM 723 C C . LEU A 1 97 ? -14.649 -17.563 10.183 1.00 53.34 97 LEU A C 1
ATOM 725 O O . LEU A 1 97 ? -14.039 -16.638 9.650 1.00 53.34 97 LEU A O 1
ATOM 729 N N . ASP A 1 98 ? -15.741 -17.398 10.928 1.00 52.78 98 ASP A N 1
ATOM 730 C CA . ASP A 1 98 ? -16.304 -16.108 11.286 1.00 52.78 98 ASP A CA 1
ATOM 731 C C . ASP A 1 98 ? -15.888 -15.716 12.696 1.00 52.78 98 ASP A C 1
ATOM 733 O O . ASP A 1 98 ? -15.973 -16.497 13.646 1.00 52.78 98 ASP A O 1
ATOM 737 N N . LEU A 1 99 ? -15.423 -14.476 12.821 1.00 52.44 99 LEU A N 1
ATOM 738 C CA . LEU A 1 99 ? -14.986 -13.907 14.082 1.00 52.44 99 LEU A CA 1
ATOM 739 C C . LEU A 1 99 ? -16.152 -13.971 15.094 1.00 52.44 99 LEU A C 1
ATOM 741 O O . LEU A 1 99 ? -17.186 -13.339 14.855 1.00 52.44 99 LEU A O 1
ATOM 745 N N . PRO A 1 100 ? -16.023 -14.711 16.215 1.00 53.78 100 PRO A N 1
ATOM 746 C CA . PRO A 1 100 ? -17.067 -14.762 17.229 1.00 53.78 100 PRO A CA 1
ATOM 747 C C . PRO A 1 100 ? -17.384 -13.357 17.740 1.00 53.78 100 PRO A C 1
ATOM 749 O O . PRO A 1 100 ? -16.504 -12.497 17.793 1.00 53.78 100 PRO A O 1
ATOM 752 N N . ARG A 1 101 ? -18.631 -13.146 18.174 1.00 54.00 101 ARG A N 1
ATOM 753 C CA . ARG A 1 101 ? -19.173 -11.867 18.678 1.00 54.00 101 ARG A CA 1
ATOM 754 C C . ARG A 1 101 ? -18.350 -11.248 19.835 1.00 54.00 101 ARG A C 1
ATOM 756 O O . ARG A 1 101 ? -18.510 -10.062 20.106 1.00 54.00 101 ARG A O 1
ATOM 763 N N . ASP A 1 102 ? -17.442 -12.027 20.439 1.00 49.66 102 ASP A N 1
ATOM 764 C CA . ASP A 1 102 ? -16.396 -11.610 21.383 1.00 49.66 102 ASP A CA 1
ATOM 765 C C . ASP A 1 102 ? -14.999 -12.145 20.986 1.00 49.66 102 ASP A C 1
ATOM 767 O O . ASP A 1 102 ? -14.579 -13.227 21.417 1.00 49.66 102 ASP A O 1
ATOM 771 N N . PRO A 1 103 ? -14.213 -11.405 20.184 1.00 56.00 103 PRO A N 1
ATOM 772 C CA . PRO A 1 103 ? -12.863 -11.830 19.853 1.00 56.00 103 PRO A CA 1
ATOM 773 C C . PRO A 1 103 ? -11.894 -11.545 21.017 1.00 56.00 103 PRO A C 1
ATOM 775 O O . PRO A 1 103 ? -11.643 -10.400 21.425 1.00 56.00 103 PRO A O 1
ATOM 778 N N . LYS A 1 104 ? -11.283 -12.607 21.561 1.00 60.31 104 LYS A N 1
ATOM 779 C CA . LYS A 1 104 ? -10.100 -12.483 22.434 1.00 60.31 104 LYS A CA 1
ATOM 780 C C . LYS A 1 104 ? -8.972 -11.816 21.626 1.00 60.31 104 LYS A C 1
ATOM 782 O O . LYS A 1 104 ? -8.776 -12.160 20.466 1.00 60.31 104 LYS A O 1
ATOM 787 N N . ALA A 1 105 ? -8.210 -10.888 22.222 1.00 59.78 105 ALA A N 1
ATOM 788 C CA . ALA A 1 105 ? -7.107 -10.182 21.535 1.00 59.78 105 ALA A CA 1
ATOM 789 C C . ALA A 1 105 ? -6.102 -11.146 20.876 1.00 59.78 105 ALA A C 1
ATOM 791 O O . ALA A 1 105 ? -5.638 -10.903 19.769 1.00 59.78 105 ALA A O 1
ATOM 792 N N . TRP A 1 106 ? -5.846 -12.281 21.526 1.00 65.19 106 TRP A N 1
ATOM 793 C CA . TRP A 1 106 ? -5.018 -13.352 20.981 1.00 65.19 106 TRP A CA 1
ATOM 794 C C . TRP A 1 106 ? -5.580 -13.958 19.685 1.00 65.19 106 TRP A C 1
ATOM 796 O O . TRP A 1 106 ? -4.837 -14.180 18.738 1.00 65.19 106 TRP A O 1
ATOM 806 N N . LEU A 1 107 ? -6.898 -14.165 19.596 1.00 67.94 107 LEU A N 1
ATOM 807 C CA . LEU A 1 107 ? -7.538 -14.669 18.375 1.00 67.94 107 LEU A CA 1
ATOM 808 C C . LEU A 1 107 ? -7.446 -13.654 17.228 1.00 67.94 107 LEU A C 1
ATOM 810 O O . LEU A 1 107 ? -7.294 -14.063 16.083 1.00 67.94 107 LEU A O 1
ATOM 814 N N . LEU A 1 108 ? -7.469 -12.348 17.523 1.00 65.94 108 LEU A N 1
ATOM 815 C CA . LEU A 1 108 ? -7.232 -11.297 16.522 1.00 65.94 108 LEU A CA 1
ATOM 816 C C . LEU A 1 108 ? -5.792 -11.319 16.001 1.00 65.94 108 LEU A C 1
ATOM 818 O O . LEU A 1 108 ? -5.587 -11.186 14.799 1.00 65.94 108 LEU A O 1
ATOM 822 N N . ALA A 1 109 ? -4.808 -11.512 16.884 1.00 66.56 109 ALA A N 1
ATOM 823 C CA . ALA A 1 109 ? -3.402 -11.620 16.500 1.00 66.56 109 ALA A CA 1
ATOM 824 C C . ALA A 1 109 ? -3.134 -12.886 15.669 1.00 66.56 109 ALA A C 1
ATOM 826 O O . ALA A 1 109 ? -2.480 -12.823 14.632 1.00 66.56 109 ALA A O 1
ATOM 827 N N . VAL A 1 110 ? -3.709 -14.026 16.063 1.00 71.62 110 VAL A N 1
ATOM 828 C CA . VAL A 1 110 ? -3.633 -15.272 15.285 1.00 71.62 110 VAL A CA 1
ATOM 829 C C . VAL A 1 110 ? -4.339 -15.121 13.936 1.00 71.62 110 VAL A C 1
ATOM 831 O O . VAL A 1 110 ? -3.822 -15.589 12.925 1.00 71.62 110 VAL A O 1
ATOM 834 N N . HIS A 1 111 ? -5.483 -14.433 13.889 1.00 72.00 111 HIS A N 1
ATOM 835 C CA . HIS A 1 111 ? -6.186 -14.117 12.642 1.00 72.00 111 HIS A CA 1
ATOM 836 C C . HIS A 1 111 ? -5.352 -13.219 11.727 1.00 72.00 111 HIS A C 1
ATOM 838 O O . HIS A 1 111 ? -5.199 -13.540 10.551 1.00 72.00 111 HIS A O 1
ATOM 844 N N . PHE A 1 112 ? -4.759 -12.148 12.266 1.00 73.62 112 PHE A N 1
ATOM 845 C CA . PHE A 1 112 ? -3.824 -11.277 11.549 1.00 73.62 112 PHE A CA 1
ATOM 846 C C . PHE A 1 112 ? -2.687 -12.086 10.938 1.00 73.62 112 PHE A C 1
ATOM 848 O O . PHE A 1 112 ? -2.481 -12.054 9.724 1.00 73.62 112 PHE A O 1
ATOM 855 N N . LEU A 1 113 ? -1.992 -12.857 11.779 1.00 75.94 113 LEU A N 1
ATOM 856 C CA . LEU A 1 113 ? -0.824 -13.621 11.375 1.00 75.94 113 LEU A CA 1
ATOM 857 C C . LEU A 1 113 ? -1.211 -14.656 10.322 1.00 75.94 113 LEU A C 1
ATOM 859 O O . LEU A 1 113 ? -0.613 -14.694 9.259 1.00 75.94 113 LEU A O 1
ATOM 863 N N . ARG A 1 114 ? -2.286 -15.417 10.528 1.00 77.56 114 ARG A N 1
ATOM 864 C CA . ARG A 1 114 ? -2.788 -16.386 9.544 1.00 77.56 114 ARG A CA 1
ATOM 865 C C . ARG A 1 114 ? -3.152 -15.743 8.206 1.00 77.56 114 ARG A C 1
ATOM 867 O O . ARG A 1 114 ? -3.020 -16.375 7.160 1.00 77.56 114 ARG A O 1
ATOM 874 N N . ARG A 1 115 ? -3.655 -14.511 8.232 1.00 79.38 115 ARG A N 1
ATOM 875 C CA . ARG A 1 115 ? -4.154 -13.803 7.054 1.00 79.38 115 ARG A CA 1
ATOM 876 C C . ARG A 1 115 ? -3.046 -13.046 6.299 1.00 79.38 115 ARG A C 1
ATOM 878 O O . ARG A 1 115 ? -3.222 -12.791 5.103 1.00 79.38 115 ARG A O 1
ATOM 885 N N . MET A 1 116 ? -1.931 -12.738 6.969 1.00 82.12 116 MET A N 1
ATOM 886 C CA . MET A 1 116 ? -0.742 -12.062 6.427 1.00 82.12 116 MET A CA 1
ATOM 887 C C . MET A 1 116 ? 0.386 -13.041 6.044 1.00 82.12 116 MET A C 1
ATOM 889 O O . MET A 1 116 ? 1.012 -12.870 5.005 1.00 82.12 116 MET A O 1
ATOM 893 N N . LEU A 1 117 ? 0.575 -14.128 6.799 1.00 84.88 117 LEU A N 1
ATOM 894 C CA . LEU A 1 117 ? 1.665 -15.100 6.630 1.00 84.88 117 LEU A CA 1
ATOM 895 C C . LEU A 1 117 ? 1.735 -15.747 5.235 1.00 84.88 117 LEU A C 1
ATOM 897 O O . LEU A 1 117 ? 2.839 -15.824 4.706 1.00 84.88 117 LEU A O 1
ATOM 901 N N . PRO A 1 118 ? 0.625 -16.135 4.569 1.00 88.31 118 PRO A N 1
ATOM 902 C CA . PRO A 1 118 ? 0.683 -16.643 3.196 1.00 88.31 118 PRO A CA 1
ATOM 903 C C . PRO A 1 118 ? 1.290 -15.651 2.200 1.00 88.31 118 PRO A C 1
ATOM 905 O O . PRO A 1 118 ? 2.019 -16.051 1.298 1.00 88.31 118 PRO A O 1
ATOM 908 N N . TRP A 1 119 ? 0.996 -14.361 2.375 1.00 89.81 119 TRP A N 1
ATOM 909 C CA . TRP A 1 119 ? 1.486 -13.300 1.500 1.00 89.81 119 TRP A CA 1
ATOM 910 C C . TRP A 1 119 ? 2.971 -13.047 1.730 1.00 89.81 119 TRP A C 1
ATOM 912 O O . TRP A 1 119 ? 3.746 -13.057 0.778 1.00 89.81 119 TRP A O 1
ATOM 922 N N . THR A 1 120 ? 3.370 -12.901 2.993 1.00 87.75 120 THR A N 1
ATOM 923 C CA . THR A 1 120 ? 4.768 -12.663 3.372 1.00 87.75 120 THR A CA 1
ATOM 924 C C . THR A 1 120 ? 5.660 -13.838 3.012 1.00 87.75 120 THR A C 1
ATOM 926 O O . THR A 1 120 ? 6.741 -13.627 2.478 1.00 87.75 120 THR A O 1
ATOM 929 N N . LEU A 1 121 ? 5.210 -15.074 3.254 1.00 89.38 121 LEU A N 1
ATOM 930 C CA . LEU A 1 121 ? 5.998 -16.264 2.942 1.00 89.38 121 LEU A CA 1
ATOM 931 C C . LEU A 1 121 ? 6.141 -16.452 1.427 1.00 89.38 121 LEU A C 1
ATOM 933 O O . LEU A 1 121 ? 7.243 -16.708 0.955 1.00 89.38 121 LEU A O 1
ATOM 937 N N . SER A 1 122 ? 5.054 -16.273 0.662 1.00 89.38 122 SER A N 1
ATOM 938 C CA . SER A 1 122 ? 5.111 -16.366 -0.803 1.00 89.38 122 SER A CA 1
ATOM 939 C C . SER A 1 122 ? 6.051 -15.311 -1.394 1.00 89.38 122 SER A C 1
ATOM 941 O O . SER A 1 122 ? 6.898 -15.627 -2.231 1.00 89.38 122 SER A O 1
ATOM 943 N N . PHE A 1 123 ? 5.968 -14.069 -0.905 1.00 89.19 123 PHE A N 1
ATOM 944 C CA . PHE A 1 123 ? 6.889 -13.006 -1.296 1.00 89.19 123 PHE A CA 1
ATOM 945 C C . PHE A 1 123 ? 8.340 -13.328 -0.915 1.00 89.19 123 PHE A C 1
ATOM 947 O O . PHE A 1 123 ? 9.208 -13.246 -1.773 1.00 89.19 123 PHE A O 1
ATOM 954 N N . ALA A 1 124 ? 8.609 -13.750 0.325 1.00 88.81 124 ALA A N 1
ATOM 955 C CA . ALA A 1 124 ? 9.962 -14.055 0.794 1.00 88.81 124 ALA A CA 1
ATOM 956 C C . ALA A 1 124 ? 10.615 -15.199 0.003 1.00 88.81 124 ALA A C 1
ATOM 958 O O . ALA A 1 124 ? 11.784 -15.104 -0.361 1.00 88.81 124 ALA A O 1
ATOM 959 N N . ILE A 1 125 ? 9.856 -16.252 -0.311 1.00 88.50 125 ILE A N 1
ATOM 960 C CA . ILE A 1 125 ? 10.335 -17.358 -1.149 1.00 88.50 125 ILE A CA 1
ATOM 961 C C . ILE A 1 125 ? 10.631 -16.860 -2.567 1.00 88.50 125 ILE A C 1
ATOM 963 O O . ILE A 1 125 ? 11.693 -17.153 -3.107 1.00 88.50 125 ILE A O 1
ATOM 967 N N . THR A 1 126 ? 9.730 -16.073 -3.158 1.00 87.25 126 THR A N 1
ATOM 968 C CA . THR A 1 126 ? 9.910 -15.528 -4.516 1.00 87.25 126 THR A CA 1
ATOM 969 C C . THR A 1 126 ? 11.103 -14.573 -4.581 1.00 87.25 126 THR A C 1
ATOM 971 O O . THR A 1 126 ? 11.888 -14.631 -5.523 1.00 87.25 126 THR A O 1
ATOM 974 N N . LEU A 1 127 ? 11.287 -13.745 -3.550 1.00 87.25 127 LEU A N 1
ATOM 975 C CA . LEU A 1 127 ? 12.445 -12.873 -3.395 1.00 87.25 127 LEU A CA 1
ATOM 976 C C . LEU A 1 127 ? 13.733 -13.693 -3.276 1.00 87.25 127 LEU A C 1
ATOM 978 O O . LEU A 1 127 ? 14.700 -13.382 -3.960 1.00 87.25 127 LEU A O 1
ATOM 982 N N . GLY A 1 128 ? 13.729 -14.756 -2.466 1.00 85.38 128 GLY A N 1
ATOM 983 C CA . GLY A 1 128 ? 14.863 -15.668 -2.309 1.00 85.38 128 GLY A CA 1
ATOM 984 C C . GLY A 1 128 ? 15.257 -16.355 -3.618 1.00 85.38 128 GLY A C 1
ATOM 985 O O . GLY A 1 128 ? 16.429 -16.346 -3.978 1.00 85.38 128 GLY A O 1
ATOM 986 N N . ILE A 1 129 ? 14.282 -16.865 -4.378 1.00 84.25 129 ILE A N 1
ATOM 987 C CA . ILE A 1 129 ? 14.507 -17.408 -5.730 1.00 84.25 129 ILE A CA 1
ATOM 988 C C . ILE A 1 129 ? 15.093 -16.321 -6.644 1.00 84.25 129 ILE A C 1
ATOM 990 O O . ILE A 1 129 ? 16.050 -16.569 -7.374 1.00 84.25 129 ILE A O 1
ATOM 994 N N . GLY A 1 130 ? 14.564 -15.097 -6.563 1.00 80.00 130 GLY A N 1
ATOM 995 C CA . GLY A 1 130 ? 15.029 -13.951 -7.341 1.00 80.00 130 GLY A CA 1
ATOM 996 C C . GLY A 1 130 ? 16.483 -13.540 -7.081 1.00 80.00 130 GLY A C 1
ATOM 997 O O . GLY A 1 130 ? 17.102 -13.008 -7.994 1.00 80.00 130 GLY A O 1
ATOM 998 N N . GLN A 1 131 ? 17.039 -13.807 -5.892 1.00 82.06 131 GLN A N 1
ATOM 999 C CA . GLN A 1 131 ? 18.453 -13.526 -5.584 1.00 82.06 131 GLN A CA 1
ATOM 1000 C C . GLN A 1 131 ? 19.420 -14.568 -6.166 1.00 82.06 131 GLN A C 1
ATOM 1002 O O . GLN A 1 131 ? 20.598 -14.275 -6.341 1.00 82.06 131 GLN A O 1
ATOM 1007 N N . ILE A 1 132 ? 18.946 -15.791 -6.428 1.00 83.75 132 ILE A N 1
ATOM 1008 C CA . ILE A 1 132 ? 19.790 -16.910 -6.881 1.00 83.75 132 ILE A CA 1
ATOM 1009 C C . ILE A 1 132 ? 19.874 -16.950 -8.415 1.00 83.75 132 ILE A C 1
ATOM 1011 O O . ILE A 1 132 ? 20.870 -17.403 -8.974 1.00 83.75 132 ILE A O 1
ATOM 1015 N N . LEU A 1 133 ? 18.832 -16.485 -9.112 1.00 78.06 133 LEU A N 1
ATOM 1016 C CA . LEU A 1 133 ? 18.790 -16.467 -10.574 1.00 78.06 133 LEU A CA 1
ATOM 1017 C C . LEU A 1 133 ? 19.449 -15.192 -11.149 1.00 78.06 133 LEU A C 1
ATOM 1019 O O . LEU A 1 133 ? 19.292 -14.114 -10.578 1.00 78.06 133 LEU A O 1
ATOM 1023 N N . PRO A 1 134 ? 20.105 -15.269 -12.326 1.00 77.81 134 PRO A N 1
ATOM 1024 C CA . PRO A 1 134 ? 20.761 -14.121 -12.968 1.00 77.81 134 PRO A CA 1
ATOM 1025 C C . PRO A 1 134 ? 19.754 -13.018 -13.273 1.00 77.81 134 PRO A C 1
ATOM 1027 O O . PRO A 1 134 ? 18.655 -13.341 -13.689 1.00 77.81 134 PRO A O 1
ATOM 1030 N N . TYR A 1 135 ? 20.080 -11.743 -13.097 1.00 76.62 135 TYR A N 1
ATOM 1031 C CA . TYR A 1 135 ? 19.125 -10.636 -13.249 1.00 76.62 135 TYR A CA 1
ATOM 1032 C C . TYR A 1 135 ? 18.322 -10.664 -14.573 1.00 76.62 135 TYR A C 1
ATOM 1034 O O . TYR A 1 135 ? 18.858 -10.990 -15.628 1.00 76.62 135 TYR A O 1
ATOM 1042 N N . SER A 1 136 ? 17.022 -10.343 -14.508 1.00 81.56 136 SER A N 1
ATOM 1043 C CA . SER A 1 136 ? 16.135 -10.183 -15.676 1.00 81.56 136 SER A CA 1
ATOM 1044 C C . SER A 1 136 ? 15.089 -9.097 -15.389 1.00 81.56 136 SER A C 1
ATOM 1046 O O . SER A 1 136 ? 14.493 -9.119 -14.301 1.00 81.56 136 SER A O 1
ATOM 1048 N N . PRO A 1 137 ? 14.823 -8.178 -16.336 1.00 80.38 137 PRO A N 1
ATOM 1049 C CA . PRO A 1 137 ? 13.893 -7.062 -16.142 1.00 80.38 137 PRO A CA 1
ATOM 1050 C C . PRO A 1 137 ? 12.465 -7.538 -15.844 1.00 80.38 137 PRO A C 1
ATOM 1052 O O . PRO A 1 137 ? 11.810 -7.019 -14.939 1.00 80.38 137 PRO A O 1
ATOM 1055 N N . GLY A 1 138 ? 12.004 -8.607 -16.503 1.00 82.38 138 GLY A N 1
ATOM 1056 C CA . GLY A 1 138 ? 10.684 -9.189 -16.241 1.00 82.38 138 GLY A CA 1
ATOM 1057 C C . GLY A 1 138 ? 10.518 -9.683 -14.804 1.00 82.38 138 GLY A C 1
ATOM 1058 O O . GLY A 1 138 ? 9.451 -9.549 -14.205 1.00 82.38 138 GLY A O 1
ATOM 1059 N N . ARG A 1 139 ? 11.592 -10.196 -14.196 1.00 84.50 139 ARG A N 1
ATOM 1060 C CA . ARG A 1 139 ? 11.571 -10.651 -12.800 1.00 84.50 139 ARG A CA 1
ATOM 1061 C C . ARG A 1 139 ? 11.570 -9.489 -11.814 1.00 84.50 139 ARG A C 1
ATOM 1063 O O . ARG A 1 139 ? 10.888 -9.581 -10.794 1.00 84.50 139 ARG A O 1
ATOM 1070 N N . ALA A 1 140 ? 12.262 -8.395 -12.131 1.00 84.69 140 ALA A N 1
ATOM 1071 C CA . ALA A 1 140 ? 12.215 -7.173 -11.333 1.00 84.69 140 ALA A CA 1
ATOM 1072 C C . ALA A 1 140 ? 10.781 -6.620 -11.255 1.00 84.69 140 ALA A C 1
ATOM 1074 O O . ALA A 1 140 ? 10.277 -6.382 -10.157 1.00 84.69 140 ALA A O 1
ATOM 1075 N N . VAL A 1 141 ? 10.083 -6.536 -12.395 1.00 86.12 141 VAL A N 1
ATOM 1076 C CA . VAL A 1 141 ? 8.676 -6.100 -12.456 1.00 86.12 141 VAL A CA 1
ATOM 1077 C C . VAL A 1 141 ? 7.776 -6.993 -11.599 1.00 86.12 141 VAL A C 1
ATOM 1079 O O . VAL A 1 141 ? 6.962 -6.496 -10.824 1.00 86.12 141 VAL A O 1
ATOM 1082 N N . VAL A 1 142 ? 7.940 -8.316 -11.667 1.00 89.75 142 VAL A N 1
ATOM 1083 C CA . VAL A 1 142 ? 7.132 -9.250 -10.864 1.00 89.75 142 VAL A CA 1
ATOM 1084 C C . VAL A 1 142 ? 7.398 -9.109 -9.369 1.00 89.75 142 VAL A C 1
ATOM 1086 O O . VAL A 1 142 ? 6.453 -9.130 -8.581 1.00 89.75 142 VAL A O 1
ATOM 1089 N N . LEU A 1 143 ? 8.657 -8.942 -8.956 1.00 87.81 143 LEU A N 1
ATOM 1090 C CA . LEU A 1 143 ? 9.000 -8.717 -7.549 1.00 87.81 143 LEU A CA 1
ATOM 1091 C C . LEU A 1 143 ? 8.390 -7.413 -7.026 1.00 87.81 143 LEU A C 1
ATOM 1093 O O . LEU A 1 143 ? 7.885 -7.384 -5.904 1.00 87.81 143 LEU A O 1
ATOM 1097 N N . VAL A 1 144 ? 8.370 -6.370 -7.853 1.00 88.38 144 VAL A N 1
ATOM 1098 C CA . VAL A 1 144 ? 7.733 -5.085 -7.541 1.00 88.38 144 VAL A CA 1
ATOM 1099 C C . VAL A 1 144 ? 6.220 -5.249 -7.414 1.00 88.38 144 VAL A C 1
ATOM 1101 O O . VAL A 1 144 ? 5.640 -4.825 -6.418 1.00 88.38 144 VAL A O 1
ATOM 1104 N N . VAL A 1 145 ? 5.572 -5.949 -8.349 1.00 89.38 145 VAL A N 1
ATOM 1105 C CA . VAL A 1 145 ? 4.137 -6.270 -8.263 1.00 89.38 145 VAL A CA 1
ATOM 1106 C C . VAL A 1 145 ? 3.825 -7.067 -6.993 1.00 89.38 145 VAL A C 1
ATOM 1108 O O . VAL A 1 145 ? 2.852 -6.769 -6.293 1.00 89.38 145 VAL A O 1
ATOM 1111 N N . ALA A 1 146 ? 4.655 -8.053 -6.653 1.00 89.88 146 ALA A N 1
ATOM 1112 C CA . ALA A 1 146 ? 4.492 -8.855 -5.448 1.00 89.88 146 ALA A CA 1
ATOM 1113 C C . ALA A 1 146 ? 4.664 -8.012 -4.169 1.00 89.88 146 ALA A C 1
ATOM 1115 O O . ALA A 1 146 ? 3.868 -8.160 -3.237 1.00 89.88 146 ALA A O 1
ATOM 1116 N N . TYR A 1 147 ? 5.638 -7.095 -4.145 1.00 87.50 147 TYR A N 1
ATOM 1117 C CA . TYR A 1 147 ? 5.842 -6.120 -3.067 1.00 87.50 147 TYR A CA 1
ATOM 1118 C C . TYR A 1 147 ? 4.625 -5.201 -2.900 1.00 87.50 147 TYR A C 1
ATOM 1120 O O . TYR A 1 147 ? 4.067 -5.095 -1.807 1.00 87.50 147 TYR A O 1
ATOM 1128 N N . ILE A 1 148 ? 4.139 -4.613 -3.993 1.00 88.81 148 ILE A N 1
ATOM 1129 C CA . ILE A 1 148 ? 2.978 -3.717 -3.996 1.00 88.81 148 ILE A CA 1
ATOM 1130 C C . ILE A 1 148 ? 1.732 -4.433 -3.463 1.00 88.81 148 ILE A C 1
ATOM 1132 O O . ILE A 1 148 ? 1.005 -3.904 -2.613 1.00 88.81 148 ILE A O 1
ATOM 1136 N N . CYS A 1 149 ? 1.497 -5.671 -3.909 1.00 90.25 149 CYS A N 1
ATOM 1137 C CA . CYS A 1 149 ? 0.381 -6.468 -3.415 1.00 90.25 149 CYS A CA 1
ATOM 1138 C C . CYS A 1 149 ? 0.538 -6.820 -1.930 1.00 90.25 149 CYS A C 1
ATOM 1140 O O . CYS A 1 149 ? -0.454 -6.808 -1.197 1.00 90.25 149 CYS A O 1
ATOM 1142 N N . LEU A 1 150 ? 1.758 -7.111 -1.467 1.00 87.38 150 LEU A N 1
ATOM 1143 C CA . LEU A 1 150 ? 2.046 -7.368 -0.056 1.00 87.38 150 LEU A CA 1
ATOM 1144 C C . LEU A 1 150 ? 1.737 -6.136 0.806 1.00 87.38 150 LEU A C 1
ATOM 1146 O O . LEU A 1 150 ? 1.057 -6.271 1.825 1.00 87.38 150 LEU A O 1
ATOM 1150 N N . CYS A 1 151 ? 2.149 -4.942 0.378 1.00 82.56 151 CYS A N 1
ATOM 1151 C CA . CYS A 1 151 ? 1.879 -3.684 1.075 1.00 82.56 151 CYS A CA 1
ATOM 1152 C C . CYS A 1 151 ? 0.379 -3.355 1.117 1.00 82.56 151 CYS A C 1
ATOM 1154 O O . CYS A 1 151 ? -0.178 -3.123 2.196 1.00 82.56 151 CYS A O 1
ATOM 1156 N N . GLY A 1 152 ? -0.320 -3.438 -0.022 1.00 82.94 152 GLY A N 1
ATOM 1157 C CA . GLY A 1 152 ? -1.777 -3.267 -0.072 1.00 82.94 152 GLY A CA 1
ATOM 1158 C C . GLY A 1 152 ? -2.508 -4.275 0.823 1.00 82.94 152 GLY A C 1
ATOM 1159 O O . GLY A 1 152 ? -3.484 -3.952 1.520 1.00 82.94 152 GLY A O 1
ATOM 1160 N N . ARG A 1 153 ? -2.003 -5.513 0.878 1.00 89.06 153 ARG A N 1
ATOM 1161 C CA . ARG A 1 153 ? -2.537 -6.549 1.758 1.00 89.06 153 ARG A CA 1
ATOM 1162 C C . ARG A 1 153 ? -2.298 -6.232 3.226 1.00 89.06 153 ARG A C 1
ATOM 1164 O O . ARG A 1 153 ? -3.246 -6.344 4.003 1.00 89.06 153 ARG A O 1
ATOM 1171 N N . ALA A 1 154 ? -1.085 -5.839 3.597 1.00 81.25 154 ALA A N 1
ATOM 1172 C CA . ALA A 1 154 ? -0.725 -5.484 4.962 1.00 81.25 154 ALA A CA 1
ATOM 1173 C C . ALA A 1 154 ? -1.634 -4.368 5.487 1.00 81.25 154 ALA A C 1
ATOM 1175 O O . ALA A 1 154 ? -2.277 -4.550 6.522 1.00 81.25 154 ALA A O 1
ATOM 1176 N N . LEU A 1 155 ? -1.802 -3.287 4.716 1.00 81.75 155 LEU A N 1
ATOM 1177 C CA . LEU A 1 155 ? -2.682 -2.176 5.079 1.00 81.75 155 LEU A CA 1
ATOM 1178 C C . LEU A 1 155 ? -4.130 -2.643 5.311 1.00 81.75 155 LEU A C 1
ATOM 1180 O O . LEU A 1 155 ? -4.756 -2.299 6.315 1.00 81.75 155 LEU A O 1
ATOM 1184 N N . SER A 1 156 ? -4.642 -3.502 4.426 1.00 83.69 156 SER A N 1
ATOM 1185 C CA . SER A 1 156 ? -5.982 -4.084 4.563 1.00 83.69 156 SER A CA 1
ATOM 1186 C C . SER A 1 156 ? -6.138 -4.907 5.843 1.00 83.69 156 SER A C 1
ATOM 1188 O O . SER A 1 156 ? -7.138 -4.769 6.543 1.00 83.69 156 SER A O 1
ATOM 1190 N N . VAL A 1 157 ? -5.170 -5.773 6.155 1.00 81.62 157 VAL A N 1
ATOM 1191 C CA . VAL A 1 157 ? -5.244 -6.663 7.324 1.00 81.62 157 VAL A CA 1
ATOM 1192 C C . VAL A 1 157 ? -5.074 -5.876 8.629 1.00 81.62 157 VAL A C 1
ATOM 1194 O O . VAL A 1 157 ? -5.784 -6.158 9.592 1.00 81.62 157 VAL A O 1
ATOM 1197 N N . VAL A 1 158 ? -4.205 -4.860 8.666 1.00 79.31 158 VAL A N 1
ATOM 1198 C CA . VAL A 1 158 ? -4.063 -3.959 9.826 1.00 79.31 158 VAL A CA 1
ATOM 1199 C C . VAL A 1 158 ? -5.373 -3.220 10.104 1.00 79.31 158 VAL A C 1
ATOM 1201 O O . VAL A 1 158 ? -5.838 -3.150 11.238 1.00 79.31 158 VAL A O 1
ATOM 1204 N N . PHE A 1 159 ? -6.029 -2.694 9.074 1.00 79.69 159 PHE A N 1
ATOM 1205 C CA . PHE A 1 159 ? -7.305 -2.010 9.267 1.00 79.69 159 PHE A CA 1
ATOM 1206 C C . PHE A 1 159 ? -8.421 -2.964 9.697 1.00 79.69 159 PHE A C 1
ATOM 1208 O O . PHE A 1 159 ? -9.245 -2.633 10.551 1.00 79.69 159 PHE A O 1
ATOM 1215 N N . GLU A 1 160 ? -8.428 -4.176 9.145 1.00 82.00 160 GLU A N 1
ATOM 1216 C CA . GLU A 1 160 ? -9.343 -5.235 9.551 1.00 82.00 160 GLU A CA 1
ATOM 1217 C C . GLU A 1 160 ? -9.203 -5.573 11.040 1.00 82.00 160 GLU A C 1
ATOM 1219 O O . GLU A 1 160 ? -10.224 -5.673 11.724 1.00 82.00 160 GLU A O 1
ATOM 1224 N N . THR A 1 161 ? -7.978 -5.706 11.563 1.00 74.69 161 THR A N 1
ATOM 1225 C CA . THR A 1 161 ? -7.752 -5.996 12.988 1.00 74.69 161 THR A CA 1
ATOM 1226 C C . THR A 1 161 ? -8.154 -4.844 13.890 1.00 74.69 161 THR A C 1
ATOM 1228 O O . THR A 1 161 ? -8.797 -5.079 14.917 1.00 74.69 161 THR A O 1
ATOM 1231 N N . VAL A 1 162 ? -7.842 -3.607 13.497 1.00 75.50 162 VAL A N 1
ATOM 1232 C CA . VAL A 1 162 ? -8.261 -2.405 14.230 1.00 75.50 162 VAL A CA 1
ATOM 1233 C C . VAL A 1 162 ? -9.785 -2.324 14.290 1.00 75.50 162 VAL A C 1
ATOM 1235 O O . VAL A 1 162 ? -10.351 -2.131 15.362 1.00 75.50 162 VAL A O 1
ATOM 1238 N N . ILE A 1 163 ? -10.489 -2.544 13.178 1.00 72.31 163 ILE A N 1
ATOM 1239 C CA . ILE A 1 163 ? -11.958 -2.551 13.174 1.00 72.31 163 ILE A CA 1
ATOM 1240 C C . ILE A 1 163 ? -12.517 -3.720 13.984 1.00 72.31 163 ILE A C 1
ATOM 1242 O O . ILE A 1 163 ? -13.493 -3.552 14.718 1.00 72.31 163 ILE A O 1
ATOM 1246 N N . ALA A 1 164 ? -11.912 -4.901 13.869 1.00 70.50 164 ALA A N 1
ATOM 1247 C CA . ALA A 1 164 ? -12.335 -6.080 14.608 1.00 70.50 164 ALA A CA 1
ATOM 1248 C C . ALA A 1 164 ? -12.226 -5.874 16.128 1.00 70.50 164 ALA A C 1
ATOM 1250 O O . ALA A 1 164 ? -13.047 -6.411 16.873 1.00 70.50 164 ALA A O 1
ATOM 1251 N N . PHE A 1 165 ? -11.300 -5.036 16.602 1.00 69.44 165 PHE A N 1
ATOM 1252 C CA . PHE A 1 165 ? -11.247 -4.617 18.004 1.00 69.44 165 PHE A CA 1
ATOM 1253 C C . PHE A 1 165 ? -12.515 -3.860 18.448 1.00 69.44 165 PHE A C 1
ATOM 1255 O O . PHE A 1 165 ? -12.982 -4.034 19.575 1.00 69.44 165 PHE A O 1
ATOM 1262 N N . PHE A 1 166 ? -13.131 -3.079 17.555 1.00 67.88 166 PHE A N 1
ATOM 1263 C CA . PHE A 1 166 ? -14.363 -2.328 17.824 1.00 67.88 166 PHE A CA 1
ATOM 1264 C C . PHE A 1 166 ? -15.659 -3.136 17.631 1.00 67.88 166 PHE A C 1
ATOM 1266 O O . PHE A 1 166 ? -16.746 -2.580 17.796 1.00 67.88 166 PHE A O 1
ATOM 1273 N N . SER A 1 167 ? -15.576 -4.437 17.331 1.00 64.69 167 SER A N 1
ATOM 1274 C CA . SER A 1 167 ? -16.730 -5.314 17.053 1.00 64.69 167 SER A CA 1
ATOM 1275 C C . SER A 1 167 ? -17.682 -5.567 18.237 1.00 64.69 167 SER A C 1
ATOM 1277 O O . SER A 1 167 ? -18.714 -6.210 18.059 1.00 64.69 167 SER A O 1
ATOM 1279 N N . ARG A 1 168 ? -17.407 -5.035 19.435 1.00 62.62 168 ARG A N 1
ATOM 1280 C CA . ARG A 1 168 ? -18.217 -5.292 20.638 1.00 62.62 168 ARG A CA 1
ATOM 1281 C C . ARG A 1 168 ? -19.602 -4.626 20.589 1.00 62.62 168 ARG A C 1
ATOM 1283 O O . ARG A 1 168 ? -19.736 -3.423 20.348 1.00 62.62 168 ARG A O 1
ATOM 1290 N N . GLY A 1 169 ? -20.637 -5.393 20.938 1.00 64.38 169 GLY A N 1
ATOM 1291 C CA . GLY A 1 169 ? -21.978 -4.883 21.248 1.00 64.38 169 GLY A CA 1
ATOM 1292 C C . GLY A 1 169 ? -22.693 -4.200 20.071 1.00 64.38 169 GLY A C 1
ATOM 1293 O O . GLY A 1 169 ? -22.717 -4.705 18.954 1.00 64.38 169 GLY A O 1
ATOM 1294 N N . HIS A 1 170 ? -23.314 -3.039 20.311 1.00 67.12 170 HIS A N 1
ATOM 1295 C CA . HIS A 1 170 ? -24.199 -2.347 19.349 1.00 67.12 170 HIS A CA 1
ATOM 1296 C C . HIS A 1 170 ? -23.476 -1.743 18.123 1.00 67.12 170 HIS A C 1
ATOM 1298 O O . HIS A 1 170 ? -24.108 -1.138 17.259 1.00 67.12 170 HIS A O 1
ATOM 1304 N N . ARG A 1 171 ? -22.146 -1.876 18.045 1.00 72.00 171 ARG A N 1
ATOM 1305 C CA . ARG A 1 171 ? -21.298 -1.382 16.944 1.00 72.00 171 ARG A CA 1
ATOM 1306 C C . ARG A 1 171 ? -21.086 -2.418 15.839 1.00 72.00 171 ARG A C 1
ATOM 1308 O O . ARG A 1 171 ? -20.620 -2.072 14.756 1.00 72.00 171 ARG A O 1
ATOM 1315 N N . PHE A 1 172 ? -21.462 -3.668 16.103 1.00 70.19 172 PHE A N 1
ATOM 1316 C CA . PHE A 1 172 ? -21.227 -4.814 15.231 1.00 70.19 172 PHE A CA 1
ATOM 1317 C C . PHE A 1 172 ? -21.777 -4.660 13.795 1.00 70.19 172 PHE A C 1
ATOM 1319 O O . PHE A 1 172 ? -21.025 -4.933 12.859 1.00 70.19 172 PHE A O 1
ATOM 1326 N N . PRO A 1 173 ? -23.001 -4.137 13.557 1.00 69.50 173 PRO A N 1
ATOM 1327 C CA . PRO A 1 173 ? -23.503 -3.969 12.189 1.00 69.50 173 PRO A CA 1
ATOM 1328 C C . PRO A 1 173 ? -22.684 -2.955 11.374 1.00 69.50 173 PRO A C 1
ATOM 1330 O O . PRO A 1 173 ? -22.402 -3.172 10.197 1.00 69.50 173 PRO A O 1
ATOM 1333 N N . ALA A 1 174 ? -22.245 -1.859 12.006 1.00 70.31 174 ALA A N 1
ATOM 1334 C CA . ALA A 1 174 ? -21.408 -0.849 11.355 1.00 70.31 174 ALA A CA 1
ATOM 1335 C C . ALA A 1 174 ? -20.012 -1.403 11.024 1.00 70.31 174 ALA A C 1
ATOM 1337 O O . ALA A 1 174 ? -19.480 -1.143 9.945 1.00 70.31 174 ALA A O 1
ATOM 1338 N N . VAL A 1 175 ? -19.457 -2.215 11.928 1.00 74.38 175 VAL A N 1
ATOM 1339 C CA . VAL A 1 175 ? -18.188 -2.936 11.752 1.00 74.38 175 VAL A CA 1
ATOM 1340 C C . VAL A 1 175 ? -18.258 -3.912 10.579 1.00 74.38 175 VAL A C 1
ATOM 1342 O O . VAL A 1 175 ? -17.370 -3.888 9.730 1.00 74.38 175 VAL A O 1
ATOM 1345 N N . GLN A 1 176 ? -19.321 -4.715 10.471 1.00 73.38 176 GLN A N 1
ATOM 1346 C CA . GLN A 1 176 ? -19.471 -5.680 9.377 1.00 73.38 176 GLN A CA 1
ATOM 1347 C C . GLN A 1 176 ? -19.546 -5.009 8.002 1.00 73.38 176 GLN A C 1
ATOM 1349 O O . GLN A 1 176 ? -18.901 -5.471 7.056 1.00 73.38 176 GLN A O 1
ATOM 1354 N N . VAL A 1 177 ? -20.289 -3.902 7.882 1.00 78.31 177 VAL A N 1
ATOM 1355 C CA . VAL A 1 177 ? -20.364 -3.126 6.631 1.00 78.31 177 VAL A CA 1
ATOM 1356 C C . VAL A 1 177 ? -18.989 -2.577 6.249 1.00 78.31 177 VAL A C 1
ATOM 1358 O O . VAL A 1 177 ? -18.618 -2.604 5.071 1.00 78.31 177 VAL A O 1
ATOM 1361 N N . LEU A 1 178 ? -18.223 -2.105 7.236 1.00 78.31 178 LEU A N 1
ATOM 1362 C CA . LEU A 1 178 ? -16.884 -1.572 7.022 1.00 78.31 178 LEU A CA 1
ATOM 1363 C C . LEU A 1 178 ? -15.913 -2.689 6.608 1.00 78.31 178 LEU A C 1
ATOM 1365 O O . LEU A 1 178 ? -15.237 -2.551 5.596 1.00 78.31 178 LEU A O 1
ATOM 1369 N N . GLN A 1 179 ? -15.920 -3.840 7.280 1.00 76.25 179 GLN A N 1
ATOM 1370 C CA . GLN A 1 179 ? -15.078 -4.987 6.918 1.00 76.25 179 GLN A CA 1
ATOM 1371 C C . GLN A 1 179 ? -15.367 -5.523 5.506 1.00 76.25 179 GLN A C 1
ATOM 1373 O O . GLN A 1 179 ? -14.439 -5.833 4.768 1.00 76.25 179 GLN A O 1
ATOM 1378 N N . HIS A 1 180 ? -16.625 -5.586 5.067 1.00 78.00 180 HIS A N 1
ATOM 1379 C CA . HIS A 1 180 ? -16.928 -6.122 3.734 1.00 78.00 180 HIS A CA 1
ATOM 1380 C C . HIS A 1 180 ? -16.605 -5.146 2.597 1.00 78.00 180 HIS A C 1
ATOM 1382 O O . HIS A 1 180 ? -16.166 -5.566 1.525 1.00 78.00 180 HIS A O 1
ATOM 1388 N N . LYS A 1 181 ? -16.834 -3.841 2.801 1.00 81.50 181 LYS A N 1
ATOM 1389 C CA . LYS A 1 181 ? -16.737 -2.844 1.721 1.00 81.50 181 LYS A CA 1
ATOM 1390 C C . LYS A 1 181 ? -15.443 -2.032 1.739 1.00 81.50 181 LYS A C 1
ATOM 1392 O O . LYS A 1 181 ? -15.012 -1.596 0.674 1.00 81.50 181 LYS A O 1
ATOM 1397 N N . ALA A 1 182 ? -14.834 -1.805 2.903 1.00 82.50 182 ALA A N 1
ATOM 1398 C CA . ALA A 1 182 ? -13.667 -0.932 3.032 1.00 82.50 182 ALA A CA 1
ATOM 1399 C C . ALA A 1 182 ? -12.359 -1.627 2.633 1.00 82.50 182 ALA A C 1
ATOM 1401 O O . ALA A 1 182 ? -11.505 -0.995 2.019 1.00 82.50 182 ALA A O 1
ATOM 1402 N N . LEU A 1 183 ? -12.221 -2.930 2.911 1.00 82.69 183 LEU A N 1
ATOM 1403 C CA . LEU A 1 183 ? -10.956 -3.653 2.722 1.00 82.69 183 LEU A CA 1
ATOM 1404 C C . LEU A 1 183 ? -10.459 -3.642 1.273 1.00 82.69 183 LEU A C 1
ATOM 1406 O O . LEU A 1 183 ? -9.268 -3.480 1.044 1.00 82.69 183 LEU A O 1
ATOM 1410 N N . ARG A 1 184 ? -11.358 -3.754 0.286 1.00 85.75 184 ARG A N 1
ATOM 1411 C CA . ARG A 1 184 ? -10.969 -3.689 -1.134 1.00 85.75 184 ARG A CA 1
ATOM 1412 C C . ARG A 1 184 ? -10.437 -2.310 -1.521 1.00 85.75 184 ARG A C 1
ATOM 1414 O O . ARG A 1 184 ? -9.455 -2.224 -2.242 1.00 85.75 184 ARG A O 1
ATOM 1421 N N . GLY A 1 185 ? -11.072 -1.243 -1.033 1.00 86.19 185 GLY A N 1
ATOM 1422 C CA . GLY A 1 185 ? -10.610 0.122 -1.295 1.00 86.19 185 GLY A CA 1
ATOM 1423 C C . GLY A 1 185 ? -9.260 0.391 -0.640 1.00 86.19 185 GLY A C 1
ATOM 1424 O O . GLY A 1 185 ? -8.380 0.972 -1.262 1.00 86.19 185 GLY A O 1
ATOM 1425 N N . LEU A 1 186 ? -9.076 -0.100 0.585 1.00 85.31 186 LEU A N 1
ATOM 1426 C CA . LEU A 1 186 ? -7.834 0.084 1.318 1.00 85.31 186 LEU A CA 1
ATOM 1427 C C . LEU A 1 186 ? -6.669 -0.715 0.721 1.00 85.31 186 LEU A C 1
ATOM 1429 O O . LEU A 1 186 ? -5.548 -0.222 0.703 1.00 85.31 186 LEU A O 1
ATOM 1433 N N . PHE A 1 187 ? -6.939 -1.899 0.165 1.00 88.00 187 PHE A N 1
ATOM 1434 C CA . PHE A 1 187 ? -5.952 -2.645 -0.613 1.00 88.00 187 PHE A CA 1
ATOM 1435 C C . PHE A 1 187 ? -5.420 -1.817 -1.784 1.00 88.00 187 PHE A C 1
ATOM 1437 O O . PHE A 1 187 ? -4.211 -1.702 -1.940 1.00 88.00 187 PHE A O 1
ATOM 1444 N N . VAL A 1 188 ? -6.319 -1.213 -2.570 1.00 89.06 188 VAL A N 1
ATOM 1445 C CA . VAL A 1 188 ? -5.941 -0.412 -3.744 1.00 89.06 188 VAL A CA 1
ATOM 1446 C C . VAL A 1 188 ? -5.165 0.839 -3.335 1.00 89.06 188 VAL A C 1
ATOM 1448 O O . VAL A 1 188 ? -4.147 1.136 -3.945 1.00 89.06 188 VAL A O 1
ATOM 1451 N N . ILE A 1 189 ? -5.594 1.539 -2.279 1.00 83.00 189 ILE A N 1
ATOM 1452 C CA . ILE A 1 189 ? -4.870 2.709 -1.756 1.00 83.00 189 ILE A CA 1
ATOM 1453 C C . ILE A 1 189 ? -3.450 2.315 -1.330 1.00 83.00 189 ILE A C 1
ATOM 1455 O O . ILE A 1 189 ? -2.490 2.942 -1.762 1.00 83.00 189 ILE A O 1
ATOM 1459 N N . GLY A 1 190 ? -3.304 1.255 -0.528 1.00 80.75 190 GLY A N 1
ATOM 1460 C CA . GLY A 1 190 ? -1.988 0.796 -0.076 1.00 80.75 190 GLY A CA 1
ATOM 1461 C C . GLY A 1 190 ? -1.100 0.296 -1.217 1.00 80.75 190 GLY A C 1
ATOM 1462 O O . GLY A 1 190 ? 0.105 0.516 -1.186 1.00 80.75 190 GLY A O 1
ATOM 1463 N N . ALA A 1 191 ? -1.692 -0.329 -2.237 1.00 84.75 191 ALA A N 1
ATOM 1464 C CA . ALA A 1 191 ? -0.973 -0.746 -3.432 1.00 84.75 191 ALA A CA 1
ATOM 1465 C C . ALA A 1 191 ? -0.464 0.459 -4.243 1.00 84.75 191 ALA A C 1
ATOM 1467 O O . ALA A 1 191 ? 0.681 0.464 -4.670 1.00 84.75 191 ALA A O 1
ATOM 1468 N N . LEU A 1 192 ? -1.272 1.507 -4.417 1.00 82.38 192 LEU A N 1
ATOM 1469 C CA . LEU A 1 192 ? -0.849 2.707 -5.145 1.00 82.38 192 LEU A CA 1
ATOM 1470 C C . LEU A 1 192 ? 0.257 3.480 -4.419 1.00 82.38 192 LEU A C 1
ATOM 1472 O O . LEU A 1 192 ? 1.199 3.920 -5.065 1.00 82.38 192 LEU A O 1
ATOM 1476 N N . ILE A 1 193 ? 0.185 3.586 -3.088 1.00 81.00 193 ILE A N 1
ATOM 1477 C CA . ILE A 1 193 ? 1.260 4.198 -2.286 1.00 81.00 193 ILE A CA 1
ATOM 1478 C C . ILE A 1 193 ? 2.561 3.404 -2.455 1.00 81.00 193 ILE A C 1
ATOM 1480 O O . ILE A 1 193 ? 3.612 3.974 -2.725 1.00 81.00 193 ILE A O 1
ATOM 1484 N N . ALA A 1 194 ? 2.488 2.074 -2.339 1.00 82.88 194 ALA A N 1
ATOM 1485 C CA . ALA A 1 194 ? 3.656 1.215 -2.510 1.00 82.88 194 ALA A CA 1
ATOM 1486 C C . ALA A 1 194 ? 4.196 1.223 -3.947 1.00 82.88 194 ALA A C 1
ATOM 1488 O O . ALA A 1 194 ? 5.393 1.044 -4.137 1.00 82.88 194 ALA A O 1
ATOM 1489 N N . LEU A 1 195 ? 3.335 1.421 -4.950 1.00 84.31 195 LEU A N 1
ATOM 1490 C CA . LEU A 1 195 ? 3.749 1.599 -6.339 1.00 84.31 195 LEU A CA 1
ATOM 1491 C C . LEU A 1 195 ? 4.533 2.901 -6.501 1.00 84.31 195 LEU A C 1
ATOM 1493 O O . LEU A 1 195 ? 5.597 2.872 -7.107 1.00 84.31 195 LEU A O 1
ATOM 1497 N N . GLY A 1 196 ? 4.043 4.006 -5.929 1.00 79.31 196 GLY A N 1
ATOM 1498 C CA . GLY A 1 196 ? 4.751 5.284 -5.972 1.00 79.31 196 GLY A CA 1
ATOM 1499 C C . GLY A 1 196 ? 6.149 5.199 -5.357 1.00 79.31 196 GLY A C 1
ATOM 1500 O O . GLY A 1 196 ? 7.131 5.618 -5.963 1.00 79.31 196 GLY A O 1
ATOM 1501 N N . ASP A 1 197 ? 6.247 4.563 -4.191 1.00 80.38 197 ASP A N 1
ATOM 1502 C CA . ASP A 1 197 ? 7.521 4.316 -3.508 1.00 80.38 197 ASP A CA 1
ATOM 1503 C C . ASP A 1 197 ? 8.449 3.376 -4.299 1.00 80.38 197 ASP A C 1
ATOM 1505 O O . ASP A 1 197 ? 9.630 3.659 -4.487 1.00 80.38 197 ASP A O 1
ATOM 1509 N N . ALA A 1 198 ? 7.913 2.272 -4.830 1.00 80.19 198 ALA A N 1
ATOM 1510 C CA . ALA A 1 198 ? 8.712 1.293 -5.561 1.00 80.19 198 ALA A CA 1
ATOM 1511 C C . ALA A 1 198 ? 9.305 1.869 -6.849 1.00 80.19 198 ALA A C 1
ATOM 1513 O O . ALA A 1 198 ? 10.469 1.609 -7.155 1.00 80.19 198 ALA A O 1
ATOM 1514 N N . VAL A 1 199 ? 8.519 2.640 -7.602 1.00 80.44 199 VAL A N 1
ATOM 1515 C CA . VAL A 1 199 ? 8.954 3.220 -8.877 1.00 80.44 199 VAL A CA 1
ATOM 1516 C C . VAL A 1 199 ? 10.121 4.184 -8.666 1.00 80.44 199 VAL A C 1
ATOM 1518 O O . VAL A 1 199 ? 11.097 4.094 -9.405 1.00 80.44 199 VAL A O 1
ATOM 1521 N N . ASN A 1 200 ? 10.123 4.950 -7.571 1.00 72.94 200 ASN A N 1
ATOM 1522 C CA . ASN A 1 200 ? 11.219 5.858 -7.217 1.00 72.94 200 ASN A CA 1
ATOM 1523 C C . ASN A 1 200 ? 12.499 5.153 -6.701 1.00 72.94 200 ASN A C 1
ATOM 1525 O O . ASN A 1 200 ? 13.456 5.799 -6.280 1.00 72.94 200 ASN A O 1
ATOM 1529 N N . SER A 1 201 ? 12.540 3.816 -6.684 1.00 76.12 201 SER A N 1
ATOM 1530 C CA . SER A 1 201 ? 13.746 3.080 -6.293 1.00 76.12 201 SER A CA 1
ATOM 1531 C C . SER A 1 201 ? 14.816 3.133 -7.386 1.00 76.12 201 SER A C 1
ATOM 1533 O O . SER A 1 201 ? 14.509 3.037 -8.574 1.00 76.12 201 SER A O 1
ATOM 1535 N N . THR A 1 202 ? 16.092 3.189 -6.987 1.00 71.56 202 THR A N 1
ATOM 1536 C CA . THR A 1 202 ? 17.239 3.281 -7.914 1.00 71.56 202 THR A CA 1
ATOM 1537 C C . THR A 1 202 ? 17.210 2.220 -9.016 1.00 71.56 202 THR A C 1
ATOM 1539 O O . T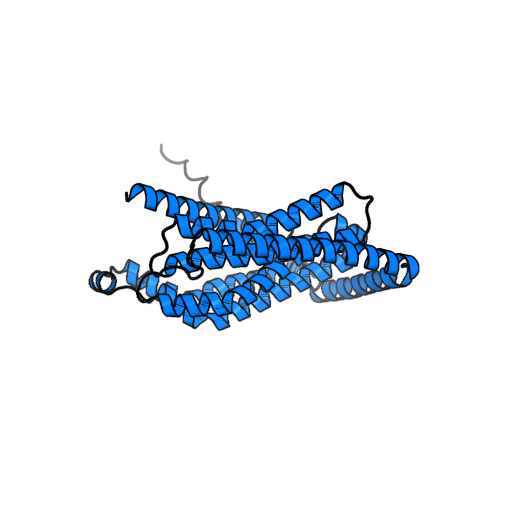HR A 1 202 ? 17.473 2.521 -10.172 1.00 71.56 202 THR A O 1
ATOM 1542 N N . ARG A 1 203 ? 16.785 0.993 -8.689 1.00 70.81 203 ARG A N 1
ATOM 1543 C CA . ARG A 1 203 ? 16.678 -0.109 -9.662 1.00 70.81 203 ARG A CA 1
ATOM 1544 C C . ARG A 1 203 ? 15.624 0.130 -10.740 1.00 70.81 203 ARG A C 1
ATOM 1546 O O . ARG A 1 203 ? 15.815 -0.286 -11.874 1.00 70.81 203 ARG A O 1
ATOM 1553 N N . LEU A 1 204 ? 14.480 0.711 -10.377 1.00 74.88 204 LEU A N 1
ATOM 1554 C CA . LEU A 1 204 ? 13.401 0.989 -11.328 1.00 74.88 204 LEU A CA 1
ATOM 1555 C C . LEU A 1 204 ? 13.679 2.261 -12.122 1.00 74.88 204 LEU A C 1
ATOM 1557 O O . LEU A 1 204 ? 13.354 2.302 -13.300 1.00 74.88 204 LEU A O 1
ATOM 1561 N N . VAL A 1 205 ? 14.347 3.242 -11.519 1.00 80.62 205 VAL A N 1
ATOM 1562 C CA . VAL A 1 205 ? 14.854 4.429 -12.216 1.00 80.62 205 VAL A CA 1
ATOM 1563 C C . VAL A 1 205 ? 15.862 4.045 -13.305 1.00 80.62 205 VAL A C 1
ATOM 1565 O O . VAL A 1 205 ? 15.753 4.530 -14.424 1.00 80.62 205 VAL A O 1
ATOM 1568 N N . GLU A 1 206 ? 16.783 3.116 -13.029 1.00 77.75 206 GLU A N 1
ATOM 1569 C CA . GLU A 1 206 ? 17.727 2.595 -14.035 1.00 77.75 206 GLU A CA 1
ATOM 1570 C C . GLU A 1 206 ? 17.030 1.861 -15.196 1.00 77.75 206 GLU A C 1
ATOM 1572 O O . GLU A 1 206 ? 17.546 1.845 -16.310 1.00 77.75 206 GLU A O 1
ATOM 1577 N N . LEU A 1 207 ? 15.864 1.253 -14.947 1.00 74.00 207 LEU A N 1
ATOM 1578 C CA . LEU A 1 207 ? 15.088 0.521 -15.954 1.00 74.00 207 LEU A CA 1
ATOM 1579 C C . LEU A 1 207 ? 14.141 1.415 -16.768 1.00 74.00 207 LEU A C 1
ATOM 1581 O O . LEU A 1 207 ? 13.929 1.137 -17.943 1.00 74.00 207 LEU A O 1
ATOM 1585 N N . LEU A 1 208 ? 13.501 2.404 -16.136 1.00 72.00 208 LEU A N 1
ATOM 1586 C CA . LEU A 1 208 ? 12.440 3.226 -16.736 1.00 72.00 208 LEU A CA 1
ATOM 1587 C C . LEU A 1 208 ? 12.917 4.621 -17.166 1.00 72.00 208 LEU A C 1
ATOM 1589 O O . LEU A 1 208 ? 12.200 5.282 -17.907 1.00 72.00 208 LEU A O 1
ATOM 1593 N N . GLY A 1 209 ? 14.078 5.080 -16.703 1.00 78.19 209 GLY A N 1
ATOM 1594 C CA . GLY A 1 209 ? 14.465 6.487 -16.785 1.00 78.19 209 GLY A CA 1
ATOM 1595 C C . GLY A 1 209 ? 13.961 7.285 -15.578 1.00 78.19 209 GLY A C 1
ATOM 1596 O O . GLY A 1 209 ? 12.948 6.950 -14.953 1.00 78.19 209 GLY A O 1
ATOM 1597 N N . ALA A 1 210 ? 14.704 8.332 -15.215 1.00 76.94 210 ALA A N 1
ATOM 1598 C CA . ALA A 1 210 ? 14.412 9.154 -14.041 1.00 76.94 210 ALA A CA 1
ATOM 1599 C C . ALA A 1 210 ? 13.090 9.919 -14.182 1.00 76.94 210 ALA A C 1
ATOM 1601 O O . ALA A 1 210 ? 12.290 9.925 -13.245 1.00 76.94 210 ALA A O 1
ATOM 1602 N N . GLU A 1 211 ? 12.816 10.478 -15.361 1.00 78.31 211 GLU A N 1
ATOM 1603 C CA . GLU A 1 211 ? 11.635 11.315 -15.579 1.00 78.31 211 GLU A CA 1
ATOM 1604 C C . GLU A 1 211 ? 10.354 10.482 -15.647 1.00 78.31 211 GLU A C 1
ATOM 1606 O O . GLU A 1 211 ? 9.363 10.785 -14.975 1.00 78.31 211 GLU A O 1
ATOM 1611 N N . LEU A 1 212 ? 10.378 9.361 -16.376 1.00 78.19 212 LEU A N 1
ATOM 1612 C CA . LEU A 1 212 ? 9.241 8.439 -16.424 1.00 78.19 212 LEU A CA 1
ATOM 1613 C C . LEU A 1 212 ? 8.938 7.828 -15.046 1.00 78.19 212 LEU A C 1
ATOM 1615 O O . LEU A 1 212 ? 7.770 7.702 -14.666 1.00 78.19 212 LEU A O 1
ATOM 1619 N N . SER A 1 213 ? 9.974 7.470 -14.284 1.00 82.06 213 SER A N 1
ATOM 1620 C CA . SER A 1 213 ? 9.823 6.982 -12.913 1.00 82.06 213 SER A CA 1
ATOM 1621 C C . SER A 1 213 ? 9.176 8.036 -12.001 1.00 82.06 213 SER A C 1
ATOM 1623 O O . SER A 1 213 ? 8.183 7.748 -11.319 1.00 82.06 213 SER A O 1
ATOM 1625 N N . GLY A 1 214 ? 9.660 9.281 -12.060 1.00 78.50 214 GLY A N 1
ATOM 1626 C CA . GLY A 1 214 ? 9.090 10.415 -11.334 1.00 78.50 214 GLY A CA 1
ATOM 1627 C C . GLY A 1 214 ? 7.604 10.613 -11.642 1.00 78.50 214 GLY A C 1
ATOM 1628 O O . GLY A 1 214 ? 6.775 10.606 -10.727 1.00 78.50 214 GLY A O 1
ATOM 1629 N N . LEU A 1 215 ? 7.233 10.671 -12.926 1.00 80.25 215 LEU A N 1
ATOM 1630 C CA . LEU A 1 215 ? 5.836 10.815 -13.353 1.00 80.25 215 LEU A CA 1
ATOM 1631 C C . LEU A 1 215 ? 4.937 9.692 -12.835 1.00 80.25 215 LEU A C 1
ATOM 1633 O O . LEU A 1 215 ? 3.858 9.948 -12.294 1.00 80.25 215 LEU A O 1
ATOM 1637 N N . VAL A 1 216 ? 5.352 8.436 -13.011 1.00 83.81 216 VAL A N 1
ATOM 1638 C CA . VAL A 1 216 ? 4.551 7.278 -12.593 1.00 83.81 216 VAL A CA 1
ATOM 1639 C C . VAL A 1 216 ? 4.388 7.266 -11.073 1.00 83.81 216 VAL A C 1
ATOM 1641 O O . VAL A 1 216 ? 3.295 6.966 -10.581 1.00 83.81 216 VAL A O 1
ATOM 1644 N N . SER A 1 217 ? 5.429 7.645 -10.327 1.00 82.62 217 SER A N 1
ATOM 1645 C CA . SER A 1 217 ? 5.363 7.768 -8.872 1.00 82.62 217 SER A CA 1
ATOM 1646 C C . SER A 1 217 ? 4.355 8.826 -8.429 1.00 82.62 217 SER A C 1
ATOM 1648 O O . SER A 1 217 ? 3.467 8.559 -7.607 1.00 82.62 217 SER A O 1
ATOM 1650 N N . VAL A 1 218 ? 4.433 10.012 -9.028 1.00 81.06 218 VAL A N 1
ATOM 1651 C CA . VAL A 1 218 ? 3.531 11.122 -8.731 1.00 81.06 218 VAL A CA 1
ATOM 1652 C C . VAL A 1 218 ? 2.082 10.759 -9.075 1.00 81.06 218 VAL A C 1
ATOM 1654 O O . VAL A 1 218 ? 1.191 10.936 -8.240 1.00 81.06 218 VAL A O 1
ATOM 1657 N N . LEU A 1 219 ? 1.827 10.176 -10.251 1.00 84.00 219 LEU A N 1
ATOM 1658 C CA . LEU A 1 219 ? 0.488 9.739 -10.663 1.00 84.00 219 LEU A CA 1
ATOM 1659 C C . LEU A 1 219 ? -0.081 8.662 -9.729 1.00 84.00 219 LEU A C 1
ATOM 1661 O O . LEU A 1 219 ? -1.260 8.723 -9.361 1.00 84.00 219 LEU A O 1
ATOM 1665 N N . ALA A 1 220 ? 0.738 7.697 -9.302 1.00 83.69 220 ALA A N 1
ATOM 1666 C CA . ALA A 1 220 ? 0.322 6.664 -8.357 1.00 83.69 220 ALA A CA 1
ATOM 1667 C C . ALA A 1 220 ? -0.085 7.269 -7.003 1.00 83.69 220 ALA A C 1
ATOM 1669 O O . ALA A 1 220 ? -1.163 6.958 -6.482 1.00 83.69 220 ALA A O 1
ATOM 1670 N N . ASN A 1 221 ? 0.721 8.189 -6.467 1.00 82.12 221 ASN A N 1
ATOM 1671 C CA . ASN A 1 221 ? 0.437 8.882 -5.210 1.00 82.12 221 ASN A CA 1
ATOM 1672 C C . ASN A 1 221 ? -0.786 9.808 -5.313 1.00 82.12 221 ASN A C 1
ATOM 1674 O O . ASN A 1 221 ? -1.628 9.828 -4.409 1.00 82.12 221 ASN A O 1
ATOM 1678 N N . MET A 1 222 ? -0.960 10.504 -6.438 1.00 83.31 222 MET A N 1
ATOM 1679 C CA . MET A 1 222 ? -2.137 11.332 -6.702 1.00 83.31 222 MET A CA 1
ATOM 1680 C C . MET A 1 222 ? -3.419 10.486 -6.738 1.00 83.31 222 MET A C 1
ATOM 1682 O O . MET A 1 222 ? -4.413 10.814 -6.083 1.00 83.31 222 MET A O 1
ATOM 1686 N N . LEU A 1 223 ? -3.397 9.348 -7.438 1.00 85.44 223 LEU A N 1
ATOM 1687 C CA . LEU A 1 223 ? -4.514 8.401 -7.458 1.00 85.44 223 LEU A CA 1
ATOM 1688 C C . LEU A 1 223 ? -4.790 7.819 -6.066 1.00 85.44 223 LEU A C 1
ATOM 1690 O O . LEU A 1 223 ? -5.956 7.695 -5.676 1.00 85.44 223 LEU A O 1
ATOM 1694 N N . ALA A 1 224 ? -3.749 7.505 -5.288 1.00 81.56 224 ALA A N 1
ATOM 1695 C CA . ALA A 1 224 ? -3.897 7.045 -3.909 1.00 81.56 224 ALA A CA 1
ATOM 1696 C C . ALA A 1 224 ? -4.602 8.093 -3.035 1.00 81.56 224 ALA A C 1
ATOM 1698 O O . ALA A 1 224 ? -5.516 7.750 -2.275 1.00 81.56 224 ALA A O 1
ATOM 1699 N N . ALA A 1 225 ? -4.234 9.369 -3.174 1.00 80.19 225 ALA A N 1
ATOM 1700 C CA . ALA A 1 225 ? -4.854 10.481 -2.462 1.00 80.19 225 ALA A CA 1
ATOM 1701 C C . ALA A 1 225 ? -6.327 10.672 -2.869 1.00 80.19 225 ALA A C 1
ATOM 1703 O O . ALA A 1 225 ? -7.205 10.736 -2.004 1.00 80.19 225 ALA A O 1
ATOM 1704 N N . LEU A 1 226 ? -6.640 10.656 -4.170 1.00 86.56 226 LEU A N 1
ATOM 1705 C CA . LEU A 1 226 ? -8.017 10.764 -4.673 1.00 86.56 226 LEU A CA 1
ATOM 1706 C C . LEU A 1 226 ? -8.900 9.596 -4.209 1.00 86.56 226 LEU A C 1
ATOM 1708 O O . LEU A 1 226 ? -10.040 9.796 -3.772 1.00 86.56 226 LEU A O 1
ATOM 1712 N N . LEU A 1 227 ? -8.381 8.366 -4.249 1.00 85.50 227 LEU A N 1
ATOM 1713 C CA . LEU A 1 227 ? -9.092 7.196 -3.736 1.00 85.50 227 LEU A CA 1
ATOM 1714 C C . LEU A 1 227 ? -9.260 7.246 -2.217 1.00 85.50 227 LEU A C 1
ATOM 1716 O O . LEU A 1 227 ? -10.311 6.832 -1.721 1.00 85.50 227 LEU A O 1
ATOM 1720 N N . SER A 1 228 ? -8.292 7.800 -1.486 1.00 80.25 228 SER A N 1
ATOM 1721 C CA . SER A 1 228 ? -8.394 8.040 -0.042 1.00 80.25 228 SER A CA 1
ATOM 1722 C C . SER A 1 228 ? -9.468 9.077 0.286 1.00 80.25 228 SER A C 1
ATOM 1724 O O . SER A 1 228 ? -10.316 8.832 1.146 1.00 80.25 228 SER A O 1
ATOM 1726 N N . ALA A 1 229 ? -9.533 10.188 -0.451 1.00 82.88 229 ALA A N 1
ATOM 1727 C CA . ALA A 1 229 ? -10.605 11.174 -0.316 1.00 82.88 229 ALA A CA 1
ATOM 1728 C C . ALA A 1 229 ? -11.977 10.542 -0.609 1.00 82.88 229 ALA A C 1
ATOM 1730 O O . ALA A 1 229 ? -12.910 10.637 0.197 1.00 82.88 229 ALA A O 1
ATOM 1731 N N . ARG A 1 230 ? -12.093 9.796 -1.717 1.00 88.25 230 ARG A N 1
ATOM 1732 C CA . ARG A 1 230 ? -13.310 9.044 -2.066 1.00 88.25 230 ARG A CA 1
ATOM 1733 C C . ARG A 1 230 ? -13.690 8.040 -0.975 1.00 88.25 230 ARG A C 1
ATOM 1735 O O . ARG A 1 230 ? -14.876 7.884 -0.675 1.00 88.25 230 ARG A O 1
ATOM 1742 N N . PHE A 1 231 ? -12.713 7.366 -0.373 1.00 85.25 231 PHE A N 1
ATOM 1743 C CA . PHE A 1 231 ? -12.916 6.448 0.744 1.00 85.25 231 PHE A CA 1
ATOM 1744 C C . PHE A 1 231 ? -13.490 7.179 1.966 1.00 85.25 231 PHE A C 1
ATOM 1746 O O . PHE A 1 231 ? -14.506 6.740 2.510 1.00 85.25 231 PHE A O 1
ATOM 1753 N N . ILE A 1 232 ? -12.915 8.323 2.349 1.00 84.00 232 ILE A N 1
ATOM 1754 C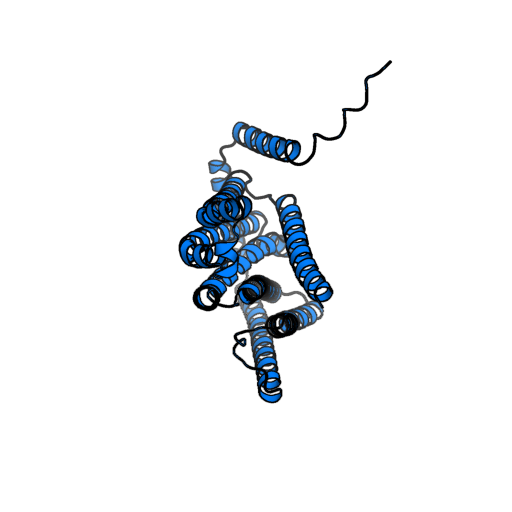 CA . ILE A 1 232 ? -13.390 9.148 3.471 1.00 84.00 232 ILE A CA 1
ATOM 1755 C C . ILE A 1 232 ? -14.851 9.559 3.256 1.00 84.00 232 ILE A C 1
ATOM 1757 O O . ILE A 1 232 ? -15.689 9.347 4.138 1.00 84.00 232 ILE A O 1
ATOM 1761 N N . PHE A 1 233 ? -15.198 10.064 2.069 1.00 86.31 233 PHE A N 1
ATOM 1762 C CA . PHE A 1 233 ? -16.577 10.449 1.758 1.00 86.31 233 PHE A CA 1
ATOM 1763 C C . PHE A 1 233 ? -17.540 9.258 1.787 1.00 86.31 233 PHE A C 1
ATOM 1765 O O . PHE A 1 233 ? -18.605 9.335 2.407 1.00 86.31 233 PHE A O 1
ATOM 1772 N N . LYS A 1 234 ? -17.157 8.129 1.177 1.00 85.81 234 LYS A N 1
ATOM 1773 C CA . LYS A 1 234 ? -17.991 6.920 1.106 1.00 85.81 234 LYS A CA 1
ATOM 1774 C C . LYS A 1 234 ? -18.255 6.307 2.483 1.00 85.81 234 LYS A C 1
ATOM 1776 O O . LYS A 1 234 ? -19.361 5.827 2.738 1.00 85.81 234 LYS A O 1
ATOM 1781 N N . PHE A 1 235 ? -17.268 6.328 3.379 1.00 81.25 235 PHE A N 1
ATOM 1782 C CA . PHE A 1 235 ? -17.352 5.703 4.702 1.00 81.25 235 PHE A CA 1
ATOM 1783 C C . PHE A 1 235 ? -17.601 6.695 5.854 1.00 81.25 235 PHE A C 1
ATOM 1785 O O . PHE A 1 235 ? -17.649 6.277 7.014 1.00 81.25 235 PHE A O 1
ATOM 1792 N N . LYS A 1 236 ? -17.893 7.974 5.551 1.00 81.88 236 LYS A N 1
ATOM 1793 C CA . LYS A 1 236 ? -18.251 9.027 6.526 1.00 81.88 236 LYS A CA 1
ATOM 1794 C C . LYS A 1 236 ? -19.304 8.573 7.535 1.00 81.88 236 LYS A C 1
ATOM 1796 O O . LYS A 1 236 ? -19.116 8.744 8.740 1.00 81.88 236 LYS A O 1
ATOM 1801 N N . ARG A 1 237 ? -20.407 7.980 7.056 1.00 78.12 237 ARG A N 1
ATOM 1802 C CA . ARG A 1 237 ? -21.524 7.538 7.910 1.00 78.12 237 ARG A CA 1
ATOM 1803 C C . ARG A 1 237 ? -21.159 6.313 8.767 1.00 78.12 237 ARG A C 1
ATOM 1805 O O . ARG A 1 237 ? -21.278 6.436 9.985 1.00 78.12 237 ARG A O 1
ATOM 1812 N N . PRO A 1 238 ? -20.694 5.173 8.211 1.00 78.19 238 PRO A N 1
ATOM 1813 C CA . PRO A 1 238 ? -20.298 4.013 9.017 1.00 78.19 238 PRO A CA 1
ATOM 1814 C C . PRO A 1 238 ? -19.284 4.337 10.120 1.00 78.19 238 PRO A C 1
ATOM 1816 O O . PRO A 1 238 ? -19.476 3.922 11.260 1.00 78.19 238 PRO A O 1
ATOM 1819 N N . ILE A 1 239 ? -18.253 5.130 9.809 1.00 77.31 239 ILE A N 1
ATOM 1820 C CA . ILE A 1 239 ? -17.208 5.504 10.772 1.00 77.31 239 ILE A CA 1
ATOM 1821 C C . ILE A 1 239 ? -17.770 6.440 11.848 1.00 77.31 239 ILE A C 1
ATOM 1823 O O . ILE A 1 239 ? -17.521 6.230 13.034 1.00 77.31 239 ILE A O 1
ATOM 1827 N N . ARG A 1 240 ? -18.634 7.397 11.479 1.00 76.94 240 ARG A N 1
ATOM 1828 C CA . ARG A 1 240 ? -19.354 8.226 12.460 1.00 76.94 240 ARG A CA 1
ATOM 1829 C C . ARG A 1 240 ? -20.167 7.366 13.429 1.00 76.94 240 ARG A C 1
ATOM 1831 O O . ARG A 1 240 ? -20.133 7.592 14.633 1.00 76.94 240 ARG A O 1
ATOM 1838 N N . HIS A 1 241 ? -20.884 6.361 12.926 1.00 74.56 241 HIS A N 1
ATOM 1839 C CA . HIS A 1 241 ? -21.648 5.451 13.782 1.00 74.56 241 HIS A CA 1
ATOM 1840 C C . HIS A 1 241 ? -20.744 4.578 14.662 1.00 74.56 241 HIS A C 1
ATOM 1842 O O . HIS A 1 241 ? -21.110 4.300 15.802 1.00 74.56 241 HIS A O 1
ATOM 1848 N N . LEU A 1 242 ? -19.553 4.206 14.188 1.00 73.69 242 LEU A N 1
ATOM 1849 C CA . LEU A 1 242 ? -18.566 3.476 14.985 1.00 73.69 242 LEU A CA 1
ATOM 1850 C C . LEU A 1 242 ? -18.066 4.300 16.181 1.00 73.69 242 LEU A C 1
ATOM 1852 O O . LEU A 1 242 ? -17.997 3.790 17.302 1.00 73.69 242 LEU A O 1
ATOM 1856 N N . ILE A 1 243 ? -17.750 5.576 15.946 1.00 70.88 243 ILE A N 1
ATOM 1857 C CA . ILE A 1 243 ? -17.210 6.483 16.964 1.00 70.88 243 ILE A CA 1
ATOM 1858 C C . ILE A 1 243 ? -18.314 6.892 17.950 1.00 70.88 243 ILE A C 1
ATOM 1860 O O . ILE A 1 243 ? -18.160 6.722 19.163 1.00 70.88 243 ILE A O 1
ATOM 1864 N N . CYS A 1 244 ? -19.457 7.359 17.437 1.00 70.00 244 CYS A N 1
ATOM 1865 C CA . CYS A 1 244 ? -20.511 7.964 18.250 1.00 70.00 244 CYS A CA 1
ATOM 1866 C C . CYS A 1 244 ? -21.419 6.950 18.970 1.00 70.00 244 CYS A C 1
ATOM 1868 O O . CYS A 1 244 ? -22.016 7.296 19.988 1.00 70.00 244 CYS A O 1
ATOM 1870 N N . ASN A 1 245 ? -21.577 5.710 18.484 1.00 69.50 245 ASN A N 1
ATOM 1871 C CA . ASN A 1 245 ? -22.538 4.784 19.092 1.00 69.50 245 ASN A CA 1
ATOM 1872 C C . ASN A 1 245 ? -21.935 4.086 20.325 1.00 69.50 245 ASN A C 1
ATOM 1874 O O . ASN A 1 245 ? -21.119 3.180 20.184 1.00 69.50 245 ASN A O 1
ATOM 1878 N N . ARG A 1 246 ? -22.284 4.504 21.548 1.00 68.50 246 ARG A N 1
ATOM 1879 C CA . ARG A 1 246 ? -21.776 3.948 22.828 1.00 68.50 246 ARG A CA 1
ATOM 1880 C C . ARG A 1 246 ? -22.880 3.237 23.643 1.00 68.50 246 ARG A C 1
ATOM 1882 O O . ARG A 1 246 ? -24.050 3.611 23.497 1.00 68.50 246 ARG A O 1
ATOM 1889 N N . PRO A 1 247 ? -22.524 2.235 24.483 1.00 67.62 247 PRO A N 1
ATOM 1890 C CA . PRO A 1 247 ? -23.467 1.501 25.334 1.00 67.62 247 PRO A CA 1
ATOM 1891 C C . PRO A 1 247 ? -24.097 2.394 26.414 1.00 67.62 247 PRO A C 1
ATOM 1893 O O . PRO A 1 247 ? -23.493 3.369 26.854 1.00 67.62 247 PRO A O 1
ATOM 1896 N N . TYR A 1 248 ? -25.305 2.034 26.858 1.00 64.69 248 TYR A N 1
ATOM 1897 C CA . TYR A 1 248 ? -26.170 2.851 27.724 1.00 64.69 248 TYR A CA 1
ATOM 1898 C C . TYR A 1 248 ? -25.500 3.340 29.020 1.00 64.69 248 TYR A C 1
ATOM 1900 O O . TYR A 1 248 ? -25.599 4.520 29.342 1.00 64.69 248 TYR A O 1
ATOM 1908 N N . LYS A 1 249 ? -24.725 2.485 29.708 1.00 63.72 249 LYS A N 1
ATOM 1909 C CA . LYS A 1 249 ? -24.000 2.863 30.939 1.00 63.72 249 LYS A CA 1
ATOM 1910 C C . LYS A 1 249 ? -23.047 4.053 30.728 1.00 63.72 249 LYS A C 1
ATOM 1912 O O . LYS A 1 249 ? -22.974 4.932 31.568 1.00 63.72 249 LYS A O 1
ATOM 1917 N N . GLN A 1 250 ? -22.394 4.130 29.565 1.00 64.94 250 GLN A N 1
ATOM 1918 C CA . GLN A 1 250 ? -21.487 5.230 29.201 1.00 64.94 250 GLN A CA 1
ATOM 1919 C C . GLN A 1 250 ? -22.207 6.511 28.762 1.00 64.94 250 GLN A C 1
ATOM 1921 O O . GLN A 1 250 ? -21.584 7.564 28.729 1.00 64.94 250 GLN A O 1
ATOM 1926 N N . ARG A 1 251 ? -23.494 6.430 28.398 1.00 67.25 251 ARG A N 1
ATOM 1927 C CA . ARG A 1 251 ? -24.320 7.611 28.094 1.00 67.25 251 ARG A CA 1
ATOM 1928 C C . ARG A 1 251 ? -24.861 8.266 29.360 1.00 67.25 251 ARG A C 1
ATOM 1930 O O . ARG A 1 251 ? -25.086 9.466 29.357 1.00 67.25 251 ARG A O 1
ATOM 1937 N N . ARG A 1 252 ? -25.089 7.469 30.406 1.00 66.44 252 ARG A N 1
ATOM 1938 C CA . ARG A 1 252 ? -25.640 7.934 31.680 1.00 66.44 252 ARG A CA 1
ATOM 1939 C C . ARG A 1 252 ? -24.629 8.751 32.493 1.00 66.44 252 ARG A C 1
ATOM 1941 O O . ARG A 1 252 ? -25.021 9.740 33.091 1.00 66.44 252 ARG A O 1
ATOM 1948 N N . ASP A 1 253 ? -23.350 8.377 32.439 1.00 64.69 253 ASP A N 1
ATOM 1949 C CA . ASP A 1 253 ? -22.275 8.994 33.235 1.00 64.69 253 ASP A CA 1
ATOM 1950 C C . ASP A 1 253 ? -21.359 9.901 32.373 1.00 64.69 253 ASP A C 1
ATOM 1952 O O . ASP A 1 253 ? -20.156 10.015 32.615 1.00 64.69 253 ASP A O 1
ATOM 1956 N N . ALA A 1 254 ? -21.886 10.483 31.288 1.00 59.72 254 ALA A N 1
ATOM 1957 C CA . ALA A 1 254 ? -21.084 11.213 30.306 1.00 59.72 254 ALA A CA 1
ATOM 1958 C C . ALA A 1 254 ? -20.543 12.541 30.874 1.00 59.72 254 ALA A C 1
ATOM 1960 O O . ALA A 1 254 ? -21.305 13.450 31.191 1.00 59.72 254 ALA A O 1
ATOM 1961 N N . SER A 1 255 ? -19.214 12.666 30.972 1.00 66.19 255 SER A N 1
ATOM 1962 C CA . SER A 1 255 ? -18.542 13.927 31.311 1.00 66.19 255 SER A CA 1
ATOM 1963 C C . SER A 1 255 ? -18.431 14.854 30.091 1.00 66.19 255 SER A C 1
ATOM 1965 O O . SER A 1 255 ? -18.503 14.398 28.948 1.00 66.19 255 SER A O 1
ATOM 1967 N N . ALA A 1 256 ? -18.175 16.150 30.307 1.00 63.66 256 ALA A N 1
ATOM 1968 C CA . ALA A 1 256 ? -17.978 17.131 29.229 1.00 63.66 256 ALA A CA 1
ATOM 1969 C C . ALA A 1 256 ? -16.906 16.705 28.199 1.00 63.66 256 ALA A C 1
ATOM 1971 O O . ALA A 1 256 ? -17.056 16.949 27.001 1.00 63.66 256 ALA A O 1
ATOM 1972 N N . ALA A 1 257 ? -15.868 15.982 28.635 1.00 58.47 257 ALA A N 1
ATOM 1973 C CA . ALA A 1 257 ? -14.842 15.422 27.752 1.00 58.47 257 ALA A CA 1
ATOM 1974 C C . ALA A 1 257 ? -15.405 14.370 26.773 1.00 58.47 257 ALA A C 1
ATOM 1976 O O . ALA A 1 257 ? -14.955 14.266 25.632 1.00 58.47 257 ALA A O 1
ATOM 1977 N N . VAL A 1 258 ? -16.421 13.606 27.185 1.00 64.00 258 VAL A N 1
ATOM 1978 C CA . VAL A 1 258 ? -17.097 12.610 26.338 1.00 64.00 258 VAL A CA 1
ATOM 1979 C C . VAL A 1 258 ? -17.962 13.292 25.273 1.00 64.00 258 VAL A C 1
ATOM 1981 O O . VAL A 1 258 ? -17.987 12.835 24.128 1.00 64.00 258 VAL A O 1
ATOM 1984 N N . GLU A 1 259 ? -18.617 14.404 25.612 1.00 66.81 259 GLU A N 1
ATOM 1985 C CA . GLU A 1 259 ? -19.396 15.210 24.661 1.00 66.81 259 GLU A CA 1
ATOM 1986 C C . GLU A 1 259 ? -18.479 15.893 23.627 1.00 66.81 259 GLU A C 1
ATOM 1988 O O . GLU A 1 259 ? -18.782 15.903 22.433 1.00 66.81 259 GLU A O 1
ATOM 1993 N N . MET A 1 260 ? -17.300 16.363 24.049 1.00 61.94 260 MET A N 1
ATOM 1994 C CA . MET A 1 260 ? -16.294 16.957 23.158 1.00 61.94 260 MET A CA 1
ATOM 1995 C C . MET A 1 260 ? -15.720 15.931 22.165 1.00 61.94 260 MET A C 1
ATOM 1997 O O . MET A 1 260 ? -15.592 16.204 20.975 1.00 61.94 260 MET A O 1
ATOM 2001 N N . ILE A 1 261 ? -15.459 14.696 22.610 1.00 64.38 261 ILE A N 1
ATOM 2002 C CA . ILE A 1 261 ? -15.054 13.588 21.723 1.00 64.38 261 ILE A CA 1
ATOM 2003 C C . ILE A 1 261 ? -16.186 13.206 20.756 1.00 64.38 261 ILE A C 1
ATOM 2005 O O . ILE A 1 261 ? -15.927 12.756 19.638 1.00 64.38 261 ILE A O 1
ATOM 2009 N N . ARG A 1 262 ? -17.453 13.380 21.147 1.00 66.88 262 ARG A N 1
ATOM 2010 C CA . ARG A 1 262 ? -18.614 13.086 20.296 1.00 66.88 262 ARG A CA 1
ATOM 2011 C C . ARG A 1 262 ? -18.751 14.089 19.155 1.00 66.88 262 ARG A C 1
ATOM 2013 O O . ARG A 1 262 ? -19.021 13.667 18.028 1.00 66.88 262 ARG A O 1
ATOM 2020 N N . THR A 1 263 ? -18.554 15.377 19.425 1.00 64.75 263 THR A N 1
ATOM 2021 C CA . THR A 1 263 ? -18.563 16.421 18.392 1.00 64.75 263 THR A CA 1
ATOM 2022 C C . THR A 1 263 ? -17.354 16.275 17.468 1.00 64.75 263 THR A C 1
ATOM 2024 O O . THR A 1 263 ? -17.540 16.204 16.251 1.00 64.75 263 THR A O 1
ATOM 2027 N N . LEU A 1 264 ? -16.150 16.059 18.016 1.00 64.12 264 LEU A N 1
ATOM 2028 C CA . LEU A 1 264 ? -14.943 15.758 17.228 1.00 64.12 264 LEU A CA 1
ATOM 2029 C C . LEU A 1 264 ? -15.108 14.494 16.370 1.00 64.12 264 LEU A C 1
ATOM 2031 O O . LEU A 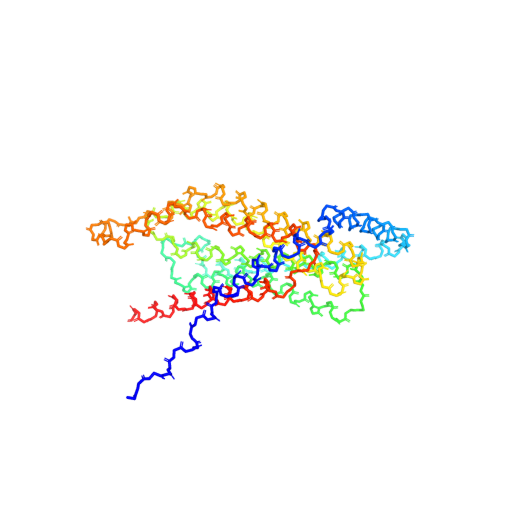1 264 ? -14.794 14.487 15.182 1.00 64.12 264 LEU A O 1
ATOM 2035 N N . GLY A 1 265 ? -15.661 13.426 16.945 1.00 63.09 265 GLY A N 1
ATOM 2036 C CA . GLY A 1 265 ? -15.923 12.163 16.258 1.00 63.09 265 GLY A CA 1
ATOM 2037 C C . GLY A 1 265 ? -16.973 12.272 15.149 1.00 63.09 265 GLY A C 1
ATOM 2038 O O . GLY A 1 265 ? -16.909 11.545 14.157 1.00 63.09 265 GLY A O 1
ATOM 2039 N N . GLY A 1 266 ? -17.919 13.207 15.272 1.00 68.12 266 GLY A N 1
ATOM 2040 C CA . GLY A 1 266 ? -18.858 13.566 14.207 1.00 68.12 266 GLY A CA 1
ATOM 2041 C C . GLY A 1 266 ? -18.180 14.263 13.023 1.00 68.12 266 GLY A C 1
ATOM 2042 O O . GLY A 1 266 ? -18.568 14.045 11.869 1.00 68.12 266 GLY A O 1
ATOM 2043 N N . LEU A 1 267 ? -17.138 15.049 13.305 1.00 77.44 267 LEU A N 1
ATOM 2044 C CA . LEU A 1 267 ? -16.366 15.834 12.340 1.00 77.44 267 LEU A CA 1
ATOM 2045 C C . LEU A 1 267 ? -15.073 15.142 11.871 1.00 77.44 267 LEU A C 1
ATOM 2047 O O . LEU A 1 267 ? -14.303 15.759 11.147 1.00 77.44 267 LEU A O 1
ATOM 2051 N N . TRP A 1 268 ? -14.872 13.851 12.170 1.00 79.38 268 TRP A N 1
ATOM 2052 C CA . TRP A 1 268 ? -13.638 13.102 11.853 1.00 79.38 268 TRP A CA 1
ATOM 2053 C C . TRP A 1 268 ? -13.155 13.234 10.395 1.00 79.38 268 TRP A C 1
ATOM 2055 O O . TRP A 1 268 ? -11.963 13.170 10.113 1.00 79.38 268 TRP A O 1
ATOM 2065 N N . HIS A 1 269 ? -14.093 13.415 9.465 1.00 79.56 269 HIS A N 1
ATOM 2066 C CA . HIS A 1 269 ? -13.812 13.573 8.046 1.00 79.56 269 HIS A CA 1
ATOM 2067 C C . HIS A 1 269 ? -13.058 14.869 7.714 1.00 79.56 269 HIS A C 1
ATOM 2069 O O . HIS A 1 269 ? -12.326 14.863 6.738 1.00 79.56 269 HIS A O 1
ATOM 2075 N N . ILE A 1 270 ? -13.206 15.951 8.491 1.00 79.69 270 ILE A N 1
ATOM 2076 C CA . ILE A 1 270 ? -12.605 17.257 8.170 1.00 79.69 270 ILE A CA 1
ATOM 2077 C C . ILE A 1 270 ? -11.080 17.226 8.350 1.00 79.69 270 ILE A C 1
ATOM 2079 O O . ILE A 1 270 ? -10.392 17.503 7.371 1.00 79.69 270 ILE A O 1
ATOM 2083 N N . PRO A 1 271 ? -10.517 16.809 9.507 1.00 76.50 271 PRO A N 1
ATOM 2084 C CA . PRO A 1 271 ? -9.063 16.700 9.650 1.00 76.50 271 PRO A CA 1
ATOM 2085 C C . PRO A 1 271 ? -8.451 15.685 8.679 1.00 76.50 271 PRO A C 1
ATOM 2087 O O . PRO A 1 271 ? -7.380 15.917 8.131 1.00 76.50 271 PRO A O 1
ATOM 2090 N N . ALA A 1 272 ? -9.149 14.571 8.424 1.00 73.75 272 ALA A N 1
ATOM 2091 C CA . ALA A 1 272 ? -8.686 13.560 7.478 1.00 73.75 272 ALA A CA 1
ATOM 2092 C C . ALA A 1 272 ? -8.635 14.099 6.039 1.00 73.75 272 ALA A C 1
ATOM 2094 O O . ALA A 1 272 ? -7.678 13.839 5.317 1.00 73.75 272 ALA A O 1
ATOM 2095 N N . LEU A 1 273 ? -9.646 14.869 5.625 1.00 79.06 273 LEU A N 1
ATOM 2096 C CA . LEU A 1 273 ? -9.678 15.477 4.298 1.00 79.06 273 LEU A CA 1
ATOM 2097 C C . LEU A 1 273 ? -8.647 16.600 4.166 1.00 79.06 273 LEU A C 1
ATOM 2099 O O . LEU A 1 273 ? -8.053 16.738 3.105 1.00 79.06 273 LEU A O 1
ATOM 2103 N N . LEU A 1 274 ? -8.403 17.354 5.240 1.00 76.88 274 LEU A N 1
ATOM 2104 C CA . LEU A 1 274 ? -7.367 18.383 5.280 1.00 76.88 274 LEU A CA 1
ATOM 2105 C C . LEU A 1 274 ? -5.967 17.771 5.135 1.00 76.88 274 LEU A C 1
ATOM 2107 O O . LEU A 1 274 ? -5.169 18.279 4.360 1.00 76.88 274 LEU A O 1
ATOM 2111 N N . MET A 1 275 ? -5.699 16.639 5.794 1.00 74.50 275 MET A N 1
ATOM 2112 C CA . MET A 1 275 ? -4.446 15.888 5.627 1.00 74.50 275 MET A CA 1
ATOM 2113 C C . MET A 1 275 ? -4.254 15.383 4.191 1.00 74.50 275 MET A C 1
ATOM 2115 O O . MET A 1 275 ? -3.184 15.556 3.614 1.00 74.50 275 MET A O 1
ATOM 2119 N N . VAL A 1 276 ? -5.292 14.794 3.584 1.00 73.38 276 VAL A N 1
ATOM 2120 C CA . VAL A 1 276 ? -5.223 14.333 2.184 1.00 73.38 276 VAL A CA 1
ATOM 2121 C C . VAL A 1 276 ? -5.078 15.513 1.219 1.00 73.38 276 VAL A C 1
ATOM 2123 O O . VAL A 1 276 ? -4.304 15.430 0.273 1.00 73.38 276 VAL A O 1
ATOM 2126 N N . GLY A 1 277 ? -5.785 16.617 1.470 1.00 70.69 277 GLY A N 1
ATOM 2127 C CA . GLY A 1 277 ? -5.680 17.845 0.685 1.00 70.69 277 GLY A CA 1
ATOM 2128 C C . GLY A 1 277 ? -4.290 18.472 0.769 1.00 70.69 277 GLY A C 1
ATOM 2129 O O . GLY A 1 277 ? -3.732 18.822 -0.262 1.00 70.69 277 GLY A O 1
ATOM 2130 N N . GLY A 1 278 ? -3.702 18.533 1.967 1.00 71.19 278 GLY A N 1
ATOM 2131 C CA . GLY A 1 278 ? -2.328 18.994 2.173 1.00 71.19 278 GLY A CA 1
ATOM 2132 C C . GLY A 1 278 ? -1.305 18.106 1.465 1.00 71.19 278 GLY A C 1
ATOM 2133 O O . GLY A 1 278 ? -0.409 18.620 0.810 1.00 71.19 278 GLY A O 1
ATOM 2134 N N . SER A 1 279 ? -1.484 16.781 1.505 1.00 70.00 279 SER A N 1
ATOM 2135 C CA . SER A 1 279 ? -0.646 15.855 0.733 1.00 70.00 279 SER A CA 1
ATOM 2136 C C . SER A 1 279 ? -0.781 16.064 -0.776 1.00 70.00 279 SER A C 1
ATOM 2138 O O . SER A 1 279 ? 0.216 15.968 -1.479 1.00 70.00 279 SER A O 1
ATOM 2140 N N . LEU A 1 280 ? -1.986 16.343 -1.282 1.00 76.56 280 LEU A N 1
ATOM 2141 C CA . LEU A 1 280 ? -2.205 16.612 -2.704 1.00 76.56 280 LEU A CA 1
ATOM 2142 C C . LEU A 1 280 ? -1.558 17.940 -3.118 1.00 76.56 280 LEU A C 1
ATOM 2144 O O . LEU A 1 280 ? -0.921 18.003 -4.160 1.00 76.56 280 LEU A O 1
ATOM 2148 N N . LEU A 1 281 ? -1.683 18.974 -2.280 1.00 68.19 281 LEU A N 1
ATOM 2149 C CA . LEU A 1 281 ? -1.044 20.273 -2.487 1.00 68.19 281 LEU A CA 1
ATOM 2150 C C . LEU A 1 281 ? 0.485 20.140 -2.511 1.00 68.19 281 LEU A C 1
ATOM 2152 O O . LEU A 1 281 ? 1.119 20.677 -3.408 1.00 68.19 281 LEU A O 1
ATOM 2156 N N . ALA A 1 282 ? 1.059 19.372 -1.581 1.00 68.06 282 ALA A N 1
ATOM 2157 C CA . ALA A 1 282 ? 2.488 19.075 -1.571 1.00 68.06 282 ALA A CA 1
ATOM 2158 C C . ALA A 1 282 ? 2.922 18.379 -2.870 1.00 68.06 282 ALA A C 1
ATOM 2160 O O . ALA A 1 282 ? 3.865 18.814 -3.507 1.00 68.06 282 ALA A O 1
ATOM 2161 N N . ILE A 1 283 ? 2.178 17.374 -3.34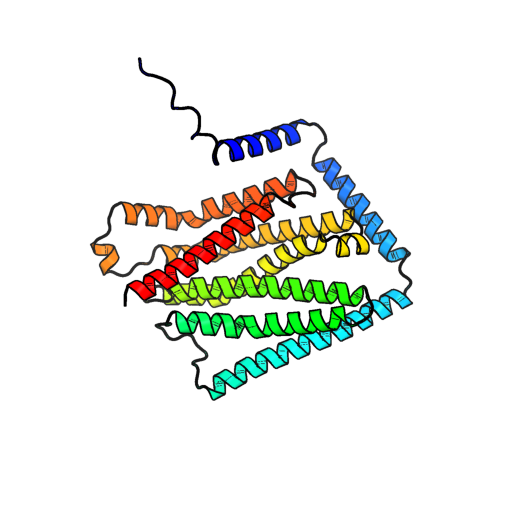4 1.00 68.94 283 ILE A N 1
ATOM 2162 C CA . ILE A 1 283 ? 2.478 16.718 -4.629 1.00 68.94 283 ILE A CA 1
ATOM 2163 C C . ILE A 1 283 ? 2.464 17.715 -5.806 1.00 68.94 283 ILE A C 1
ATOM 2165 O O . ILE A 1 283 ? 3.266 17.584 -6.725 1.00 68.94 283 ILE A O 1
ATOM 2169 N N . PHE A 1 284 ? 1.566 18.705 -5.788 1.00 66.44 284 PHE A N 1
ATOM 2170 C CA . PHE A 1 284 ? 1.490 19.728 -6.835 1.00 66.44 284 PHE A CA 1
ATOM 2171 C C . PHE A 1 284 ? 2.622 20.757 -6.779 1.00 66.44 284 PHE A C 1
ATOM 2173 O O . PHE A 1 284 ? 3.047 21.223 -7.832 1.00 66.44 284 PHE A O 1
ATOM 2180 N N . ILE A 1 285 ? 3.064 21.134 -5.577 1.00 64.81 285 ILE A N 1
ATOM 2181 C CA . ILE A 1 285 ? 4.082 22.173 -5.371 1.00 64.81 285 ILE A CA 1
ATOM 2182 C C . ILE A 1 285 ? 5.492 21.594 -5.527 1.00 64.81 285 ILE A C 1
ATOM 2184 O O . ILE A 1 285 ? 6.356 22.234 -6.110 1.00 64.81 285 ILE A O 1
ATOM 2188 N N . THR A 1 286 ? 5.729 20.379 -5.037 1.00 58.94 286 THR A N 1
ATOM 2189 C CA . THR A 1 286 ? 7.077 19.825 -4.846 1.00 58.94 286 THR A CA 1
ATOM 2190 C C . THR A 1 286 ? 7.506 18.884 -5.976 1.00 58.94 286 THR A C 1
ATOM 2192 O O . THR A 1 286 ? 8.099 17.854 -5.671 1.00 58.94 286 THR A O 1
ATOM 2195 N N . VAL A 1 287 ? 7.153 19.183 -7.240 1.00 55.28 287 VAL A N 1
ATOM 2196 C CA . VAL A 1 287 ? 7.360 18.326 -8.435 1.00 55.28 287 VAL A CA 1
ATOM 2197 C C . VAL A 1 287 ? 8.516 17.329 -8.240 1.00 55.28 287 VAL A C 1
ATOM 2199 O O . VAL A 1 287 ? 9.686 17.685 -8.299 1.00 55.28 287 VAL A O 1
ATOM 2202 N N . GLY A 1 288 ? 8.173 16.074 -7.934 1.00 49.50 288 GLY A N 1
ATOM 2203 C CA . GLY A 1 288 ? 9.104 14.945 -7.971 1.00 49.50 288 GLY A CA 1
ATOM 2204 C C . GLY A 1 288 ? 9.925 14.574 -6.726 1.00 49.50 288 GLY A C 1
ATOM 2205 O O . GLY A 1 288 ? 10.343 13.419 -6.690 1.00 49.50 288 GLY A O 1
ATOM 2206 N N . ASP A 1 289 ? 10.125 15.402 -5.690 1.00 45.53 289 ASP A N 1
ATOM 2207 C CA . ASP A 1 289 ? 10.967 14.975 -4.546 1.00 45.53 289 ASP A CA 1
ATOM 2208 C C . ASP A 1 289 ? 10.345 15.214 -3.166 1.00 45.53 289 ASP A C 1
ATOM 2210 O O . ASP A 1 289 ? 10.442 16.275 -2.552 1.00 45.53 289 ASP A O 1
ATOM 2214 N N . VAL A 1 290 ? 9.715 14.161 -2.640 1.00 51.69 290 VAL A N 1
ATOM 2215 C CA . VAL A 1 290 ? 9.265 14.103 -1.241 1.00 51.69 290 VAL A CA 1
ATOM 2216 C C . VAL A 1 290 ? 9.845 12.873 -0.533 1.00 51.69 290 VAL A C 1
ATOM 2218 O O . VAL A 1 290 ? 9.212 12.274 0.343 1.00 51.69 290 VAL A O 1
ATOM 2221 N N . GLY A 1 291 ? 11.059 12.466 -0.918 1.00 42.38 291 GLY A N 1
ATOM 2222 C CA . GLY A 1 291 ? 11.646 11.189 -0.507 1.00 42.38 291 GLY A CA 1
ATOM 2223 C C . GLY A 1 291 ? 11.941 11.055 0.992 1.00 42.38 291 GLY A C 1
ATOM 2224 O O . GLY A 1 291 ? 11.947 9.945 1.521 1.00 42.38 291 GLY A O 1
ATOM 2225 N N . THR A 1 292 ? 12.154 12.152 1.724 1.00 41.84 292 THR A N 1
ATOM 2226 C CA . THR A 1 292 ? 12.756 12.063 3.071 1.00 41.84 292 THR A CA 1
ATOM 2227 C C . THR A 1 292 ? 11.865 12.581 4.203 1.00 41.84 292 THR A C 1
ATOM 2229 O O . THR A 1 292 ? 11.776 11.936 5.253 1.00 41.84 292 THR A O 1
ATOM 2232 N N . ALA A 1 293 ? 11.136 13.685 4.010 1.00 36.53 293 ALA A N 1
ATOM 2233 C CA . ALA A 1 293 ? 10.306 14.285 5.061 1.00 36.53 293 ALA A CA 1
ATOM 2234 C C . ALA A 1 293 ? 9.002 13.503 5.325 1.00 36.53 293 ALA A C 1
ATOM 2236 O O . ALA A 1 293 ? 8.652 13.235 6.481 1.00 36.53 293 ALA A O 1
ATOM 2237 N N . LEU A 1 294 ? 8.308 13.063 4.266 1.00 44.97 294 LEU A N 1
ATOM 2238 C CA . LEU A 1 294 ? 7.091 12.253 4.393 1.00 44.97 294 LEU A CA 1
ATOM 2239 C C . LEU A 1 294 ? 7.390 10.822 4.839 1.00 44.97 294 LEU A C 1
ATOM 2241 O O . LEU A 1 294 ? 6.681 10.299 5.696 1.00 44.97 294 LEU A O 1
ATOM 2245 N N . ALA A 1 295 ? 8.465 10.204 4.344 1.00 40.53 295 ALA A N 1
ATOM 2246 C CA . ALA A 1 295 ? 8.878 8.873 4.787 1.00 40.53 295 ALA A CA 1
ATOM 2247 C C . ALA A 1 295 ? 9.151 8.847 6.302 1.00 40.53 295 ALA A C 1
ATOM 2249 O O . ALA A 1 295 ? 8.686 7.954 7.013 1.00 40.53 295 ALA A O 1
ATOM 2250 N N . ARG A 1 296 ? 9.813 9.882 6.836 1.00 36.25 296 ARG A N 1
ATOM 2251 C CA . ARG A 1 296 ? 10.097 10.007 8.274 1.00 36.25 296 ARG A CA 1
ATOM 2252 C C . ARG A 1 296 ? 8.832 10.238 9.107 1.00 36.25 296 ARG A C 1
ATOM 2254 O O . ARG A 1 296 ? 8.721 9.689 10.209 1.00 36.25 296 ARG A O 1
ATOM 2261 N N . SER A 1 297 ? 7.857 10.986 8.582 1.00 39.44 297 SER A N 1
ATOM 2262 C CA . SER A 1 297 ? 6.565 11.199 9.251 1.00 39.44 297 SER A CA 1
ATOM 2263 C C . SER A 1 297 ? 5.683 9.942 9.220 1.00 39.44 297 SER A C 1
ATOM 2265 O O . SER A 1 297 ? 5.067 9.606 10.230 1.00 39.44 297 SER A O 1
ATOM 2267 N N . ILE A 1 298 ? 5.706 9.177 8.123 1.00 55.34 298 ILE A N 1
ATOM 2268 C CA . ILE A 1 298 ? 4.990 7.903 7.959 1.00 55.34 298 ILE A CA 1
ATOM 2269 C C . ILE A 1 298 ? 5.597 6.811 8.845 1.00 55.34 298 ILE A C 1
ATOM 2271 O O . ILE A 1 298 ? 4.856 6.082 9.509 1.00 55.34 298 ILE A O 1
ATOM 2275 N N . VAL A 1 299 ? 6.927 6.711 8.923 1.00 46.16 299 VAL A N 1
ATOM 2276 C CA . VAL A 1 299 ? 7.617 5.790 9.843 1.00 46.16 299 VAL A CA 1
ATOM 2277 C C . VAL A 1 299 ? 7.301 6.153 11.295 1.00 46.16 299 VAL A C 1
ATOM 2279 O O . VAL A 1 299 ? 6.965 5.282 12.091 1.00 46.16 299 VAL A O 1
ATOM 2282 N N . SER A 1 300 ? 7.287 7.440 11.641 1.00 41.75 300 SER A N 1
ATOM 2283 C CA . SER A 1 300 ? 6.920 7.884 12.993 1.00 41.75 300 SER A CA 1
ATOM 2284 C C . SER A 1 300 ? 5.445 7.623 13.314 1.00 41.75 300 SER A C 1
ATOM 2286 O O . SER A 1 300 ? 5.124 7.149 14.401 1.00 41.75 300 SER A O 1
ATOM 2288 N N . ALA A 1 301 ? 4.533 7.857 12.367 1.00 48.94 301 ALA A N 1
ATOM 2289 C CA . ALA A 1 301 ? 3.107 7.591 12.536 1.00 48.94 301 ALA A CA 1
ATOM 2290 C C . ALA A 1 301 ? 2.809 6.088 12.635 1.00 48.94 301 ALA A C 1
ATOM 2292 O O . ALA A 1 301 ? 1.993 5.669 13.454 1.00 48.94 301 ALA A O 1
ATOM 2293 N N . SER A 1 302 ? 3.489 5.259 11.843 1.00 47.88 302 SER A N 1
ATOM 2294 C CA . SER A 1 302 ? 3.358 3.800 11.901 1.00 47.88 302 SER A CA 1
ATOM 2295 C C . SER A 1 302 ? 3.961 3.222 13.181 1.00 47.88 302 SER A C 1
ATOM 2297 O O . SER A 1 302 ? 3.322 2.374 13.805 1.00 47.88 302 SER A O 1
ATOM 2299 N N . LEU A 1 303 ? 5.102 3.739 13.650 1.00 46.56 303 LEU A N 1
ATOM 2300 C CA . LEU A 1 303 ? 5.647 3.427 14.973 1.00 46.56 303 LEU A CA 1
ATOM 2301 C C . LEU A 1 303 ? 4.696 3.865 16.086 1.00 46.56 303 LEU A C 1
ATOM 2303 O O . LEU A 1 303 ? 4.475 3.104 17.022 1.00 46.56 303 LEU A O 1
ATOM 2307 N N . LEU A 1 304 ? 4.061 5.031 15.977 1.00 51.59 304 LEU A N 1
ATOM 2308 C CA . LEU A 1 304 ? 3.089 5.505 16.962 1.00 51.59 304 LEU A CA 1
ATOM 2309 C C . LEU A 1 304 ? 1.842 4.612 17.000 1.00 51.59 304 LEU A C 1
ATOM 2311 O O . LEU A 1 304 ? 1.403 4.224 18.079 1.00 51.59 304 LEU A O 1
ATOM 2315 N N . VAL A 1 305 ? 1.307 4.217 15.842 1.00 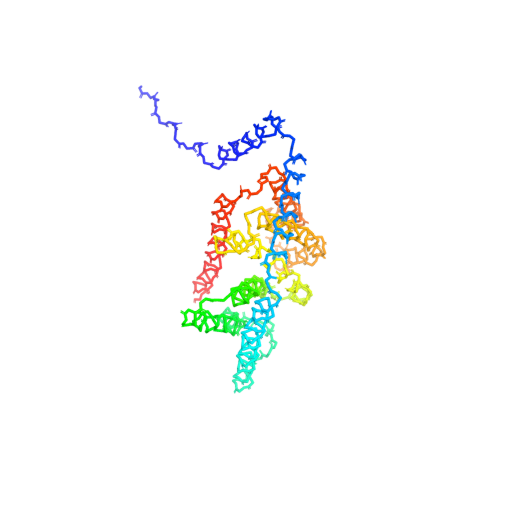58.00 305 VAL A N 1
ATOM 2316 C CA . VAL A 1 305 ? 0.175 3.281 15.739 1.00 58.00 305 VAL A CA 1
ATOM 2317 C C . VAL A 1 305 ? 0.550 1.898 16.274 1.00 58.00 305 VAL A C 1
ATOM 2319 O O . VAL A 1 305 ? -0.229 1.310 17.025 1.00 58.00 305 VAL A O 1
ATOM 2322 N N . LEU A 1 306 ? 1.742 1.391 15.948 1.00 58.84 306 LEU A N 1
ATOM 2323 C CA . LEU A 1 306 ? 2.259 0.128 16.474 1.00 58.84 306 LEU A CA 1
ATOM 2324 C C . LEU A 1 306 ? 2.383 0.192 17.998 1.00 58.84 306 LEU A C 1
ATOM 2326 O O . LEU A 1 306 ? 1.900 -0.701 18.690 1.00 58.84 306 LEU A O 1
ATOM 2330 N N . THR A 1 307 ? 2.947 1.282 18.516 1.00 52.97 307 THR A N 1
ATOM 2331 C CA . THR A 1 307 ? 3.079 1.524 19.954 1.00 52.97 307 THR A CA 1
ATOM 2332 C C . THR A 1 307 ? 1.700 1.575 20.600 1.00 52.97 307 THR A C 1
ATOM 2334 O O . THR A 1 307 ? 1.477 0.886 21.581 1.00 52.97 307 THR A O 1
ATOM 2337 N N . LEU A 1 308 ? 0.719 2.263 20.010 1.00 54.62 308 LEU A N 1
ATOM 2338 C CA . LEU A 1 308 ? -0.645 2.345 20.540 1.00 54.62 308 LEU A CA 1
ATOM 2339 C C . LEU A 1 308 ? -1.348 0.978 20.583 1.00 54.62 308 LEU A C 1
ATOM 2341 O O . LEU A 1 308 ? -2.071 0.676 21.535 1.00 54.62 308 LEU A O 1
ATOM 2345 N N . VAL A 1 309 ? -1.122 0.135 19.571 1.00 59.16 309 VAL A N 1
ATOM 2346 C CA . VAL A 1 309 ? -1.621 -1.247 19.531 1.00 59.16 309 VAL A CA 1
ATOM 2347 C C . VAL A 1 309 ? -0.942 -2.090 20.608 1.00 59.16 309 VAL A C 1
ATOM 2349 O O . VAL A 1 309 ? -1.630 -2.793 21.345 1.00 59.16 309 VAL A O 1
ATOM 2352 N N . VAL A 1 310 ? 0.381 -1.990 20.751 1.00 64.50 310 VAL A N 1
ATOM 2353 C CA . VAL A 1 310 ? 1.154 -2.700 21.779 1.00 64.50 310 VAL A CA 1
ATOM 2354 C C . VAL A 1 310 ? 0.741 -2.246 23.180 1.00 64.50 310 VAL A C 1
ATOM 2356 O O . VAL A 1 310 ? 0.428 -3.084 24.019 1.00 64.50 310 VAL A O 1
ATOM 2359 N N . THR A 1 311 ? 0.624 -0.943 23.431 1.00 52.38 311 THR A N 1
ATOM 2360 C CA . THR A 1 311 ? 0.142 -0.388 24.700 1.00 52.38 311 THR A CA 1
ATOM 2361 C C . THR A 1 311 ? -1.304 -0.804 24.971 1.00 52.38 311 THR A C 1
ATOM 2363 O O . THR A 1 311 ? -1.639 -1.151 26.100 1.00 52.38 311 THR A O 1
ATOM 2366 N N . GLY A 1 312 ? -2.168 -0.849 23.952 1.00 48.12 312 GLY A N 1
ATOM 2367 C CA . GLY A 1 312 ? -3.537 -1.359 24.075 1.00 48.12 312 GLY A CA 1
ATOM 2368 C C . GLY A 1 312 ? -3.607 -2.858 24.393 1.00 48.12 312 GLY A C 1
ATOM 2369 O O . GLY A 1 312 ? -4.513 -3.298 25.104 1.00 48.12 312 GLY A O 1
ATOM 2370 N N . LEU A 1 313 ? -2.643 -3.645 23.907 1.00 56.88 313 LEU A N 1
ATOM 2371 C CA . LEU A 1 313 ? -2.491 -5.062 24.240 1.00 56.88 313 LEU A CA 1
ATOM 2372 C C . LEU A 1 313 ? -1.943 -5.254 25.662 1.00 56.88 313 LEU A C 1
ATOM 2374 O O . LEU A 1 313 ? -2.496 -6.063 26.405 1.00 56.88 313 LEU A O 1
ATOM 2378 N N . LEU A 1 314 ? -0.928 -4.481 26.059 1.00 60.06 314 LEU A N 1
ATOM 2379 C CA . LEU A 1 314 ? -0.306 -4.516 27.388 1.00 60.06 314 LEU A CA 1
ATOM 2380 C C . LEU A 1 314 ? -1.272 -4.066 28.486 1.00 60.06 314 LEU A C 1
ATOM 2382 O O . LEU A 1 314 ? -1.433 -4.752 29.492 1.00 60.06 314 LEU A O 1
ATOM 2386 N N . ARG A 1 315 ? -2.000 -2.966 28.272 1.00 46.03 315 ARG A N 1
ATOM 2387 C CA . ARG A 1 315 ? -2.987 -2.454 29.235 1.00 46.03 315 ARG A CA 1
ATOM 2388 C C . ARG A 1 315 ? -4.122 -3.454 29.478 1.00 46.03 315 ARG A C 1
ATOM 2390 O O . ARG A 1 315 ? -4.632 -3.554 30.583 1.00 46.03 315 ARG A O 1
ATOM 2397 N N . ARG A 1 316 ? -4.451 -4.267 28.470 1.00 47.41 316 ARG A N 1
ATOM 2398 C CA . ARG A 1 316 ? -5.423 -5.366 28.573 1.00 47.41 316 ARG A CA 1
ATOM 2399 C C . ARG A 1 316 ? -4.868 -6.607 29.287 1.00 47.41 316 ARG A C 1
ATOM 2401 O O . ARG A 1 316 ? -5.658 -7.445 29.716 1.00 47.41 316 ARG A O 1
ATOM 2408 N N . GLN A 1 317 ? -3.545 -6.760 29.381 1.00 50.44 317 GLN A N 1
ATOM 2409 C CA . GLN A 1 317 ? -2.919 -7.783 30.225 1.00 50.44 317 GLN A CA 1
ATOM 2410 C C . GLN A 1 317 ? -2.801 -7.335 31.682 1.00 50.44 317 GLN A C 1
ATOM 2412 O O . GLN A 1 317 ? -2.910 -8.184 32.552 1.00 50.44 317 GLN A O 1
ATOM 2417 N N . ALA A 1 318 ? -2.657 -6.031 31.932 1.00 41.66 318 ALA A N 1
ATOM 2418 C CA . ALA A 1 318 ? -2.636 -5.455 33.278 1.00 41.66 318 ALA A CA 1
ATOM 2419 C C . ALA A 1 318 ? -4.028 -5.357 33.942 1.00 41.66 318 ALA A C 1
ATOM 2421 O O . ALA A 1 318 ? -4.118 -5.195 35.151 1.00 41.66 318 ALA A O 1
ATOM 2422 N N . GLU A 1 319 ? -5.115 -5.444 33.165 1.00 44.53 319 GLU A N 1
ATOM 2423 C CA . GLU A 1 319 ? -6.500 -5.550 33.666 1.00 44.53 319 GLU A CA 1
ATOM 2424 C C . GLU A 1 319 ? -6.928 -7.005 33.980 1.00 44.53 319 GLU A C 1
ATOM 2426 O O . GLU A 1 319 ? -8.110 -7.261 34.221 1.00 44.53 319 GLU A O 1
ATOM 2431 N N . ARG A 1 320 ? -5.998 -7.967 33.932 1.00 36.03 320 ARG A N 1
ATOM 2432 C CA . ARG A 1 320 ? -6.179 -9.331 34.453 1.00 36.03 320 ARG A CA 1
ATOM 2433 C C . ARG A 1 320 ? -5.486 -9.469 35.795 1.00 36.03 320 ARG A C 1
ATOM 2435 O O . ARG A 1 320 ? -6.020 -10.257 36.600 1.00 36.03 320 ARG A O 1
#